Protein AF-A0A2P5MKG3-F1 (afdb_monomer_lite)

pLDDT: mean 83.18, std 14.41, range [36.56, 98.25]

Structure (mmCIF, N/CA/C/O backbone):
data_AF-A0A2P5MKG3-F1
#
_entry.id   AF-A0A2P5MKG3-F1
#
loop_
_atom_site.group_PDB
_atom_site.id
_atom_site.type_symbol
_atom_site.label_atom_id
_atom_site.label_alt_id
_atom_site.label_comp_id
_atom_site.label_asym_id
_atom_site.label_entity_id
_atom_site.label_seq_id
_atom_site.pdbx_PDB_ins_code
_atom_site.Cartn_x
_atom_site.Cartn_y
_atom_site.Cartn_z
_atom_site.occupancy
_atom_site.B_iso_or_equiv
_atom_site.auth_seq_id
_atom_site.auth_comp_id
_atom_site.auth_asym_id
_atom_site.auth_atom_id
_atom_site.pdbx_PDB_model_num
ATOM 1 N N . MET A 1 1 ? 34.432 -15.055 -89.227 1.00 40.81 1 MET A N 1
ATOM 2 C CA . MET A 1 1 ? 34.670 -13.717 -88.649 1.00 40.81 1 MET A CA 1
ATOM 3 C C . MET A 1 1 ? 33.651 -13.537 -87.548 1.00 40.81 1 MET A C 1
ATOM 5 O O . MET A 1 1 ? 32.459 -13.550 -87.817 1.00 40.81 1 MET A O 1
ATOM 9 N N . SER A 1 2 ? 34.138 -13.537 -86.317 1.00 47.50 2 SER A N 1
ATOM 10 C CA . SER A 1 2 ? 33.367 -13.672 -85.085 1.00 47.50 2 SER A CA 1
ATOM 11 C C . SER A 1 2 ? 33.596 -12.412 -84.267 1.00 47.50 2 SER A C 1
ATOM 13 O O . SER A 1 2 ? 34.751 -12.037 -84.150 1.00 47.50 2 SER A O 1
ATOM 15 N N . PHE A 1 3 ? 32.528 -11.779 -83.773 1.00 45.38 3 PHE A N 1
ATOM 16 C CA . PHE A 1 3 ? 32.380 -10.974 -82.542 1.00 45.38 3 PHE A CA 1
ATOM 17 C C . PHE A 1 3 ? 31.081 -10.133 -82.666 1.00 45.38 3 PHE A C 1
ATOM 19 O O . PHE A 1 3 ? 30.687 -9.831 -83.791 1.00 45.38 3 PHE A O 1
ATOM 26 N N . PRO A 1 4 ? 30.426 -9.694 -81.568 1.00 52.84 4 PRO A N 1
ATOM 27 C CA . PRO A 1 4 ? 30.718 -10.001 -80.170 1.00 52.84 4 PRO A CA 1
ATOM 28 C C . PRO A 1 4 ? 29.474 -10.431 -79.365 1.00 52.84 4 PRO A C 1
ATOM 30 O O . PRO A 1 4 ? 28.496 -9.705 -79.211 1.00 52.84 4 PRO A O 1
ATOM 33 N N . VAL A 1 5 ? 29.582 -11.588 -78.714 1.00 50.94 5 VAL A N 1
ATOM 34 C CA . VAL A 1 5 ? 28.678 -12.045 -77.638 1.00 50.94 5 VAL A CA 1
ATOM 35 C C . VAL A 1 5 ? 28.902 -11.239 -76.332 1.00 50.94 5 VAL A C 1
ATOM 37 O O . VAL A 1 5 ? 28.173 -11.393 -75.353 1.00 50.94 5 VAL A O 1
ATOM 40 N N . GLU A 1 6 ? 29.879 -10.324 -76.306 1.00 47.16 6 GLU A N 1
ATOM 41 C CA . GLU A 1 6 ? 30.239 -9.512 -75.133 1.00 47.16 6 GLU A CA 1
ATOM 42 C C . GLU A 1 6 ? 29.253 -8.373 -74.827 1.00 47.16 6 GLU A C 1
ATOM 44 O O . GLU A 1 6 ? 29.033 -8.057 -73.656 1.00 47.16 6 GLU A O 1
ATOM 49 N N . ALA A 1 7 ? 28.578 -7.807 -75.835 1.00 46.00 7 ALA A N 1
ATOM 50 C CA . ALA A 1 7 ? 27.679 -6.666 -75.632 1.00 46.00 7 ALA A CA 1
ATOM 51 C C . ALA A 1 7 ? 26.412 -7.026 -74.825 1.00 46.00 7 ALA A C 1
ATOM 53 O O . ALA A 1 7 ? 25.946 -6.233 -74.006 1.00 46.00 7 ALA A O 1
ATOM 54 N N . LEU A 1 8 ? 25.886 -8.251 -74.976 1.00 43.72 8 LEU A N 1
ATOM 55 C CA . LEU A 1 8 ? 24.729 -8.719 -74.199 1.00 43.72 8 LEU A CA 1
ATOM 56 C C . LEU A 1 8 ? 25.083 -9.127 -72.756 1.00 43.72 8 LEU A C 1
ATOM 58 O O . LEU A 1 8 ? 24.217 -9.067 -71.879 1.00 43.72 8 LEU A O 1
ATOM 62 N N . ARG A 1 9 ? 26.337 -9.521 -72.481 1.00 45.88 9 ARG A N 1
ATOM 63 C CA . ARG A 1 9 ? 26.783 -9.892 -71.123 1.00 45.88 9 ARG A CA 1
ATOM 64 C C . ARG A 1 9 ? 26.925 -8.668 -70.213 1.00 45.88 9 ARG A C 1
ATOM 66 O O . ARG A 1 9 ? 26.516 -8.730 -69.056 1.00 45.88 9 ARG A O 1
ATOM 73 N N . LEU A 1 10 ? 27.398 -7.539 -70.747 1.00 45.16 10 LEU A N 1
ATOM 74 C CA . LEU A 1 10 ? 27.542 -6.276 -70.007 1.00 45.16 10 LEU A CA 1
ATOM 75 C C . LEU A 1 10 ? 26.196 -5.646 -69.600 1.00 45.16 10 LEU A C 1
ATOM 77 O O . LEU A 1 10 ? 26.086 -5.086 -68.509 1.00 45.16 10 LEU A O 1
ATOM 81 N N . ALA A 1 11 ? 25.151 -5.774 -70.425 1.00 43.75 11 ALA A N 1
ATOM 82 C CA . ALA A 1 11 ? 23.822 -5.235 -70.114 1.00 43.75 11 ALA A CA 1
ATOM 83 C C . ALA A 1 11 ? 23.121 -5.993 -68.968 1.00 43.75 11 ALA A C 1
ATOM 85 O O . ALA A 1 11 ? 22.533 -5.371 -68.081 1.00 43.75 11 ALA A O 1
ATOM 86 N N . ARG A 1 12 ? 23.245 -7.329 -68.930 1.00 47.53 12 ARG A N 1
ATOM 87 C CA . ARG A 1 12 ? 22.685 -8.160 -67.847 1.00 47.53 12 ARG A CA 1
ATOM 88 C C . ARG A 1 12 ? 23.439 -7.992 -66.523 1.00 47.53 12 ARG A C 1
ATOM 90 O O . ARG A 1 12 ? 22.815 -8.026 -65.466 1.00 47.53 12 ARG A O 1
ATOM 97 N N . PHE A 1 13 ? 24.750 -7.737 -66.571 1.00 48.75 13 PHE A N 1
ATOM 98 C CA . PHE A 1 13 ? 25.557 -7.483 -65.370 1.00 48.75 13 PHE A CA 1
ATOM 99 C C . PHE A 1 13 ? 25.206 -6.139 -64.704 1.00 48.75 13 PHE A C 1
ATOM 101 O O . PHE A 1 13 ? 25.121 -6.064 -63.481 1.00 48.75 13 PHE A O 1
ATOM 108 N N . ARG A 1 14 ? 24.909 -5.093 -65.496 1.00 52.38 14 ARG A N 1
ATOM 109 C CA . ARG A 1 14 ? 24.454 -3.784 -64.978 1.00 52.38 14 ARG A CA 1
ATOM 110 C C . ARG A 1 14 ? 23.064 -3.853 -64.335 1.00 52.38 14 ARG A C 1
ATOM 112 O O . ARG A 1 14 ? 22.848 -3.208 -63.315 1.00 52.38 14 ARG A O 1
ATOM 119 N N . GLN A 1 15 ? 22.146 -4.656 -64.879 1.00 54.59 15 GLN A N 1
ATOM 120 C CA . GLN A 1 15 ? 20.813 -4.854 -64.287 1.00 54.59 15 GLN A CA 1
ATOM 121 C C . GLN A 1 15 ? 20.861 -5.659 -62.978 1.00 54.59 15 GLN A C 1
ATOM 123 O O . GLN A 1 15 ? 20.164 -5.309 -62.029 1.00 54.59 15 GLN A O 1
ATOM 128 N N . ALA A 1 16 ? 21.722 -6.679 -62.889 1.00 55.94 16 ALA A N 1
ATOM 129 C CA . ALA A 1 16 ? 21.920 -7.438 -61.653 1.00 55.94 16 ALA A CA 1
ATOM 130 C C . ALA A 1 16 ? 22.549 -6.584 -60.533 1.00 55.94 16 ALA A C 1
ATOM 132 O O . ALA A 1 16 ? 22.124 -6.677 -59.383 1.00 55.94 16 ALA A O 1
ATOM 133 N N . PHE A 1 17 ? 23.499 -5.699 -60.865 1.00 57.06 17 PHE A N 1
ATOM 134 C CA . PHE A 1 17 ? 24.101 -4.773 -59.894 1.00 57.06 17 PHE A CA 1
ATOM 135 C C . PHE A 1 17 ? 23.119 -3.695 -59.412 1.00 57.06 17 PHE A C 1
ATOM 137 O O . PHE A 1 17 ? 23.125 -3.342 -58.235 1.00 57.06 17 PHE A O 1
ATOM 144 N N . ALA A 1 18 ? 22.239 -3.207 -60.293 1.00 58.69 18 ALA A N 1
ATOM 145 C CA . ALA A 1 18 ? 21.195 -2.252 -59.924 1.00 58.69 18 ALA A CA 1
ATOM 146 C C . ALA A 1 18 ? 20.141 -2.873 -58.987 1.00 58.69 18 ALA A C 1
ATOM 148 O O . ALA A 1 18 ? 19.740 -2.232 -58.019 1.00 58.69 18 ALA A O 1
ATOM 149 N N . LEU A 1 19 ? 19.741 -4.134 -59.214 1.00 55.34 19 LEU A N 1
ATOM 150 C CA . LEU A 1 19 ? 18.834 -4.853 -58.307 1.00 55.34 19 LEU A CA 1
ATOM 151 C C . LEU A 1 19 ? 19.490 -5.212 -56.962 1.00 55.34 19 LEU A C 1
ATOM 153 O O . LEU A 1 19 ? 18.840 -5.093 -55.925 1.00 55.34 19 LEU A O 1
ATOM 157 N N . ALA A 1 20 ? 20.769 -5.602 -56.955 1.00 59.16 20 ALA A N 1
ATOM 158 C CA . ALA A 1 20 ? 21.509 -5.880 -55.721 1.00 59.16 20 ALA A CA 1
ATOM 159 C C . ALA A 1 20 ? 21.725 -4.609 -54.874 1.00 59.16 20 ALA A C 1
ATOM 161 O O . ALA A 1 20 ? 21.574 -4.649 -53.654 1.00 59.16 20 ALA A O 1
ATOM 162 N N . GLY A 1 21 ? 21.995 -3.466 -55.518 1.00 61.25 21 GLY A N 1
ATOM 163 C CA . GLY A 1 21 ? 22.065 -2.162 -54.851 1.00 61.25 21 GLY A CA 1
ATOM 164 C C . GLY A 1 21 ? 20.727 -1.725 -54.248 1.00 61.25 21 GLY A C 1
ATOM 165 O O . GLY A 1 21 ? 20.703 -1.190 -53.143 1.00 61.25 21 GLY A O 1
ATOM 166 N N . LEU A 1 22 ? 19.605 -2.014 -54.919 1.00 55.75 22 LEU A N 1
ATOM 167 C CA . LEU A 1 22 ? 18.269 -1.664 -54.427 1.00 55.75 22 LEU A CA 1
ATOM 168 C C . LEU A 1 22 ? 17.823 -2.534 -53.236 1.00 55.75 22 LEU A C 1
ATOM 170 O O . LEU A 1 22 ? 17.131 -2.035 -52.354 1.00 55.75 22 LEU A O 1
ATOM 174 N N . MET A 1 23 ? 18.264 -3.797 -53.151 1.00 55.66 23 MET A N 1
ATOM 175 C CA . MET A 1 23 ? 18.020 -4.641 -51.969 1.00 55.66 23 MET A CA 1
ATOM 176 C C . MET A 1 23 ? 18.845 -4.213 -50.743 1.00 55.66 23 MET A C 1
ATOM 178 O O . MET A 1 23 ? 18.344 -4.311 -49.623 1.00 55.66 23 MET A O 1
ATOM 182 N N . LEU A 1 24 ? 20.055 -3.672 -50.934 1.00 56.19 24 LEU A N 1
ATOM 183 C CA . LEU A 1 24 ? 20.881 -3.089 -49.860 1.00 56.19 24 LEU A CA 1
ATOM 184 C C . LEU A 1 24 ? 20.331 -1.755 -49.318 1.00 56.19 24 LEU A C 1
ATOM 186 O O . LEU A 1 24 ? 20.708 -1.336 -48.229 1.00 56.19 24 LEU A O 1
ATOM 190 N N . LEU A 1 25 ? 19.422 -1.109 -50.054 1.00 55.84 25 LEU A N 1
ATOM 191 C CA . LEU A 1 25 ? 18.720 0.113 -49.645 1.00 55.84 25 LEU A CA 1
ATOM 192 C C . LEU A 1 25 ? 17.419 -0.166 -48.876 1.00 55.84 25 LEU A C 1
ATOM 194 O O . LEU A 1 25 ? 16.709 0.775 -48.528 1.00 55.84 25 LEU A O 1
ATOM 198 N N . SER A 1 26 ? 17.092 -1.431 -48.593 1.00 55.44 26 SER A N 1
ATOM 199 C CA . SER A 1 26 ? 15.927 -1.780 -47.775 1.00 55.44 26 SER A CA 1
ATOM 200 C C . SER A 1 26 ? 16.222 -1.448 -46.306 1.00 55.44 26 SER A C 1
ATOM 202 O O . SER A 1 26 ? 17.077 -2.111 -45.712 1.00 55.44 26 SER A O 1
ATOM 204 N N . PRO A 1 27 ? 15.524 -0.496 -45.658 1.00 57.31 27 PRO A N 1
ATOM 205 C CA . PRO A 1 27 ? 15.628 -0.331 -44.218 1.00 57.31 27 PRO A CA 1
ATOM 206 C C . PRO A 1 27 ? 14.930 -1.522 -43.549 1.00 57.31 27 PRO A C 1
ATOM 208 O O . PRO A 1 27 ? 13.755 -1.466 -43.192 1.00 57.31 27 PRO A O 1
ATOM 211 N N . ALA A 1 28 ? 15.653 -2.622 -43.347 1.00 56.12 28 ALA A N 1
ATOM 212 C CA . ALA A 1 28 ? 15.235 -3.716 -42.472 1.00 56.12 28 ALA A CA 1
ATOM 213 C C . ALA A 1 28 ? 15.432 -3.325 -40.993 1.00 56.12 28 ALA A C 1
ATOM 215 O O . ALA A 1 28 ? 15.938 -4.093 -40.186 1.00 56.12 28 ALA A O 1
ATOM 216 N N . GLY A 1 29 ? 15.049 -2.101 -40.635 1.00 55.38 29 GLY A N 1
ATOM 217 C CA . GLY A 1 29 ? 14.970 -1.619 -39.265 1.00 55.38 29 GLY A CA 1
ATOM 218 C C . GLY A 1 29 ? 13.518 -1.653 -38.824 1.00 55.38 29 GLY A C 1
ATOM 219 O O . GLY A 1 29 ? 12.907 -0.607 -38.633 1.00 55.38 29 GLY A O 1
ATOM 220 N N . ARG A 1 30 ? 12.923 -2.845 -38.712 1.00 49.50 30 ARG A N 1
ATOM 221 C CA . ARG A 1 30 ? 11.664 -2.989 -37.970 1.00 49.50 30 ARG A CA 1
ATOM 222 C C . ARG A 1 30 ? 12.019 -2.766 -36.504 1.00 49.50 30 ARG A C 1
ATOM 224 O O . ARG A 1 30 ? 12.382 -3.711 -35.812 1.00 49.50 30 ARG A O 1
ATOM 231 N N . ALA A 1 31 ? 12.020 -1.504 -36.080 1.00 65.12 31 ALA A N 1
ATOM 232 C CA . ALA A 1 31 ? 12.201 -1.148 -34.685 1.00 65.12 31 ALA A CA 1
ATOM 233 C C . ALA A 1 31 ? 11.147 -1.913 -33.881 1.00 65.12 31 ALA A C 1
ATOM 235 O O . ALA A 1 31 ? 9.957 -1.885 -34.204 1.00 65.12 31 ALA A O 1
ATOM 236 N N . LEU A 1 32 ? 11.608 -2.682 -32.900 1.00 66.94 32 LEU A N 1
ATOM 237 C CA . LEU A 1 32 ? 10.741 -3.389 -31.977 1.00 66.94 32 LEU A CA 1
ATOM 238 C C . LEU A 1 32 ? 10.013 -2.319 -31.161 1.00 66.94 32 LEU A C 1
ATOM 240 O O . LEU A 1 32 ? 10.609 -1.713 -30.280 1.00 66.94 32 LEU A O 1
ATOM 244 N N . ASP A 1 33 ? 8.772 -2.023 -31.529 1.00 78.12 33 ASP A N 1
ATOM 245 C CA . ASP A 1 33 ? 8.028 -0.902 -30.943 1.00 78.12 33 ASP A CA 1
ATOM 246 C C . ASP A 1 33 ? 7.130 -1.346 -29.780 1.00 78.12 33 ASP A C 1
ATOM 248 O O . ASP A 1 33 ? 6.897 -0.603 -28.829 1.00 78.12 33 ASP A O 1
ATOM 252 N N . HIS A 1 34 ? 6.694 -2.609 -29.798 1.00 83.12 34 HIS A N 1
ATOM 253 C CA . HIS A 1 34 ? 5.923 -3.210 -28.717 1.00 83.12 34 HIS A CA 1
ATOM 254 C C . HIS A 1 34 ? 6.518 -4.557 -28.308 1.00 83.12 34 HIS A C 1
ATOM 256 O O . HIS A 1 34 ? 6.898 -5.376 -29.149 1.00 83.12 34 HIS A O 1
ATOM 262 N N . VAL A 1 35 ? 6.557 -4.799 -27.002 1.00 87.69 35 VAL A N 1
ATOM 263 C CA . VAL A 1 35 ? 6.907 -6.090 -26.412 1.00 87.69 35 VAL A CA 1
ATOM 264 C C . VAL A 1 35 ? 5.819 -6.443 -25.415 1.00 87.69 35 VAL A C 1
ATOM 266 O O . VAL A 1 35 ? 5.558 -5.681 -24.488 1.00 87.69 35 VAL A O 1
ATOM 269 N N . SER A 1 36 ? 5.175 -7.596 -25.588 1.00 89.94 36 SER A N 1
ATOM 270 C CA . SER A 1 36 ? 4.206 -8.106 -24.618 1.00 89.94 36 SER A CA 1
ATOM 271 C C . SER A 1 36 ? 4.656 -9.457 -24.088 1.00 89.94 36 SER A C 1
ATOM 273 O O . SER A 1 36 ? 4.964 -10.372 -24.851 1.00 89.94 36 SER A O 1
ATOM 275 N N . LEU A 1 37 ? 4.685 -9.573 -22.766 1.00 87.81 37 LEU A N 1
ATOM 276 C CA . LEU A 1 37 ? 5.040 -10.776 -22.038 1.00 87.81 37 LEU A CA 1
ATOM 277 C C . LEU A 1 37 ? 3.820 -11.262 -21.254 1.00 87.81 37 LEU A C 1
ATOM 279 O O . LEU A 1 37 ? 3.348 -10.608 -20.319 1.00 87.81 37 LEU A O 1
ATOM 283 N N . ALA A 1 38 ? 3.317 -12.436 -21.627 1.00 89.44 38 ALA A N 1
ATOM 284 C CA . ALA A 1 38 ? 2.344 -13.165 -20.827 1.00 89.44 38 ALA A CA 1
ATOM 285 C C . ALA A 1 38 ? 3.091 -13.936 -19.733 1.00 89.44 38 ALA A C 1
ATOM 287 O O . ALA A 1 38 ? 3.815 -14.883 -20.021 1.00 89.44 38 ALA A O 1
ATOM 288 N N . ILE A 1 39 ? 2.920 -13.516 -18.481 1.00 86.06 39 ILE A N 1
ATOM 289 C CA . ILE A 1 39 ? 3.589 -14.128 -17.326 1.00 86.06 39 ILE A CA 1
ATOM 290 C C . ILE A 1 39 ? 2.734 -15.277 -16.766 1.00 86.06 39 ILE A C 1
ATOM 292 O O . ILE A 1 39 ? 3.246 -16.210 -16.155 1.00 86.06 39 ILE A O 1
ATOM 296 N N . GLY A 1 40 ? 1.417 -15.246 -16.997 1.00 85.19 40 GLY A N 1
ATOM 297 C CA . GLY A 1 40 ? 0.502 -16.244 -16.453 1.00 85.19 40 GLY A CA 1
ATOM 298 C C . GLY A 1 40 ? 0.308 -16.005 -14.960 1.00 85.19 40 GLY A C 1
ATOM 299 O O . GLY A 1 40 ? -0.396 -15.069 -14.591 1.00 85.19 40 GLY A O 1
ATOM 300 N N . GLY A 1 41 ? 0.920 -16.823 -14.103 1.00 85.62 41 GLY A N 1
ATOM 301 C CA . GLY A 1 41 ? 0.806 -16.702 -12.649 1.00 85.62 41 GLY A CA 1
ATOM 302 C C . GLY A 1 41 ? 2.149 -16.496 -11.957 1.00 85.62 41 GLY A C 1
ATOM 303 O O . GLY A 1 41 ? 3.143 -17.104 -12.340 1.00 85.62 41 GLY A O 1
ATOM 304 N N . ILE A 1 42 ? 2.167 -15.669 -10.912 1.00 83.88 42 ILE A N 1
ATOM 305 C CA . ILE A 1 42 ? 3.329 -15.510 -10.025 1.00 83.88 42 ILE A CA 1
ATOM 306 C C . ILE A 1 42 ? 2.911 -15.938 -8.621 1.00 83.88 42 ILE A C 1
ATOM 308 O O . ILE A 1 42 ? 1.885 -15.479 -8.119 1.00 83.88 42 ILE A O 1
ATOM 312 N N . LEU A 1 43 ? 3.700 -16.813 -7.999 1.00 86.19 43 LEU A N 1
ATOM 313 C CA . LEU A 1 43 ? 3.494 -17.300 -6.637 1.00 86.19 43 LEU A CA 1
ATOM 314 C C . LEU A 1 43 ? 4.565 -16.704 -5.720 1.00 86.19 43 LEU A C 1
ATOM 316 O O . LEU A 1 43 ? 5.756 -16.880 -5.962 1.00 86.19 43 LEU A O 1
ATOM 320 N N . GLY A 1 44 ? 4.132 -16.012 -4.672 1.00 81.94 44 GLY A N 1
ATOM 321 C CA . GLY A 1 44 ? 4.953 -15.626 -3.528 1.00 81.94 44 GLY A CA 1
ATOM 322 C C . GLY A 1 44 ? 4.483 -16.338 -2.258 1.00 81.94 44 GLY A C 1
ATOM 323 O O . GLY A 1 44 ? 3.447 -16.999 -2.257 1.00 81.94 44 GLY A O 1
ATOM 324 N N . GLU A 1 45 ? 5.216 -16.180 -1.152 1.00 80.69 45 GLU A N 1
ATOM 325 C CA . GLU A 1 45 ? 4.921 -16.898 0.104 1.00 80.69 45 GLU A CA 1
ATOM 326 C C . GLU A 1 45 ? 3.499 -16.663 0.637 1.00 80.69 45 GLU A C 1
ATOM 328 O O . GLU A 1 45 ? 2.878 -17.578 1.171 1.00 80.69 45 GLU A O 1
ATOM 333 N N . GLN A 1 46 ? 2.967 -15.444 0.496 1.00 80.69 46 GLN A N 1
ATOM 334 C CA . GLN A 1 46 ? 1.618 -15.095 0.967 1.00 80.69 46 GLN A CA 1
ATOM 335 C C . GLN A 1 46 ? 0.783 -14.323 -0.059 1.00 80.69 46 GLN A C 1
ATOM 337 O O . GLN A 1 46 ? -0.242 -13.729 0.284 1.00 80.69 46 GLN A O 1
ATOM 342 N N . TRP A 1 47 ? 1.222 -14.298 -1.314 1.00 82.75 47 TRP A N 1
ATOM 343 C CA . TRP A 1 47 ? 0.510 -13.611 -2.382 1.00 82.75 47 TRP A CA 1
ATOM 344 C C . TRP A 1 47 ? 0.599 -14.387 -3.689 1.00 82.75 47 TRP A C 1
ATOM 346 O O . TRP A 1 47 ? 1.549 -15.124 -3.934 1.00 82.75 47 TRP A O 1
ATOM 356 N N . GLN A 1 48 ? -0.406 -14.211 -4.537 1.00 88.19 48 GLN A N 1
ATOM 357 C CA . GLN A 1 48 ? -0.460 -14.828 -5.856 1.00 88.19 48 GLN A CA 1
ATOM 358 C C . GLN A 1 48 ? -1.014 -13.830 -6.867 1.00 88.19 48 GLN A C 1
ATOM 360 O O . GLN A 1 48 ? -2.011 -13.163 -6.593 1.00 88.19 48 GLN A O 1
ATOM 365 N N . LEU A 1 49 ? -0.397 -13.771 -8.045 1.00 88.25 49 LEU A N 1
ATOM 366 C CA . LEU A 1 49 ? -0.931 -13.092 -9.224 1.00 88.25 49 LEU A CA 1
ATOM 367 C C . LEU A 1 49 ? -1.465 -14.137 -10.192 1.00 88.25 49 LEU A C 1
ATOM 369 O O . LEU A 1 49 ? -0.823 -15.162 -10.417 1.00 88.25 49 LEU A O 1
ATOM 373 N N . GLU A 1 50 ? -2.619 -13.861 -10.782 1.00 90.50 50 GLU A N 1
ATOM 374 C CA . GLU A 1 50 ? -3.230 -14.691 -11.813 1.00 90.50 50 GLU A CA 1
ATOM 375 C C . GLU A 1 50 ? -3.458 -13.859 -13.078 1.00 90.50 50 GLU A C 1
ATOM 377 O O . GLU A 1 50 ? -3.974 -12.737 -13.026 1.00 90.50 50 GLU A O 1
ATOM 382 N N . ASN A 1 51 ? -3.095 -14.441 -14.220 1.00 88.69 51 ASN A N 1
ATOM 383 C CA . ASN A 1 51 ? -3.179 -13.848 -15.554 1.00 88.69 51 ASN A CA 1
ATOM 384 C C . ASN A 1 51 ? -2.512 -12.467 -15.639 1.00 88.69 51 ASN A C 1
ATOM 386 O O . ASN A 1 51 ? -3.125 -11.488 -16.065 1.00 88.69 51 ASN A O 1
ATOM 390 N N . ALA A 1 52 ? -1.250 -12.397 -15.216 1.00 88.25 52 ALA A N 1
ATOM 391 C CA . ALA A 1 52 ? -0.423 -11.210 -15.364 1.00 88.25 52 ALA A CA 1
ATOM 392 C C . ALA A 1 52 ? 0.093 -11.080 -16.807 1.00 88.25 52 ALA A C 1
ATOM 394 O O . ALA A 1 52 ? 0.648 -12.025 -17.382 1.00 88.25 52 ALA A O 1
ATOM 395 N N . ARG A 1 53 ? -0.068 -9.887 -17.381 1.00 90.75 53 ARG A N 1
ATOM 396 C CA . ARG A 1 53 ? 0.493 -9.488 -18.673 1.00 90.75 53 ARG A CA 1
ATOM 397 C C . ARG A 1 53 ? 1.232 -8.169 -18.511 1.00 90.75 53 ARG A C 1
ATOM 399 O O . ARG A 1 53 ? 0.661 -7.203 -18.008 1.00 90.75 53 ARG A O 1
ATOM 406 N N . LEU A 1 54 ? 2.479 -8.147 -18.963 1.00 89.94 54 LEU A N 1
ATOM 407 C CA . LEU A 1 54 ? 3.309 -6.954 -19.023 1.00 89.94 54 LEU A CA 1
ATOM 408 C C . LEU A 1 54 ?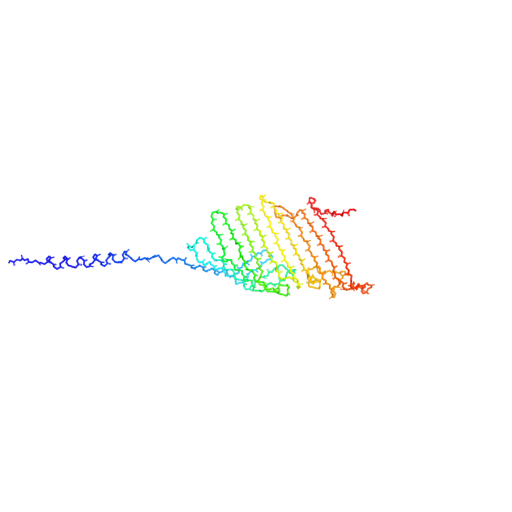 3.452 -6.529 -20.480 1.00 89.94 54 LEU A C 1
ATOM 410 O O . LEU A 1 54 ? 3.843 -7.339 -21.316 1.00 89.94 54 LEU A O 1
ATOM 414 N N . THR A 1 55 ? 3.161 -5.274 -20.778 1.00 90.75 55 THR A N 1
ATOM 415 C CA . THR A 1 55 ? 3.376 -4.681 -22.094 1.00 90.75 55 THR A CA 1
ATOM 416 C C . THR A 1 55 ? 4.297 -3.482 -21.942 1.00 90.75 55 THR A C 1
ATOM 418 O O . THR A 1 55 ? 4.068 -2.625 -21.089 1.00 90.75 55 THR A O 1
ATOM 421 N N . VAL A 1 56 ? 5.340 -3.445 -22.765 1.00 89.62 56 VAL A N 1
ATOM 422 C CA . VAL A 1 56 ? 6.214 -2.290 -22.944 1.00 89.62 56 VAL A CA 1
ATOM 423 C C . VAL A 1 56 ? 5.958 -1.738 -24.337 1.00 89.62 56 VAL A C 1
ATOM 425 O O . VAL A 1 56 ? 6.102 -2.459 -25.326 1.00 89.62 56 VAL A O 1
ATOM 428 N N . GLU A 1 57 ? 5.568 -0.474 -24.409 1.00 88.81 57 GLU A N 1
ATOM 429 C CA . GLU A 1 57 ? 5.389 0.255 -25.664 1.00 88.81 57 GLU A CA 1
ATOM 430 C C . GLU A 1 57 ? 6.514 1.270 -25.842 1.00 88.81 57 GLU A C 1
ATOM 432 O O . GLU A 1 57 ? 7.095 1.747 -24.858 1.00 88.81 57 GLU A O 1
ATOM 437 N N . ARG A 1 58 ? 6.791 1.625 -27.101 1.00 85.44 58 ARG A N 1
ATOM 438 C CA . ARG A 1 58 ? 7.879 2.527 -27.490 1.00 85.44 58 ARG A CA 1
ATOM 439 C C . ARG A 1 58 ? 9.223 2.025 -26.974 1.00 85.44 58 ARG A C 1
ATOM 441 O O . ARG A 1 58 ? 10.019 2.781 -26.426 1.00 85.44 58 ARG A O 1
ATOM 448 N N . PHE A 1 59 ? 9.463 0.719 -27.105 1.00 81.69 59 PHE A N 1
ATOM 449 C CA . PHE A 1 59 ? 10.636 0.055 -26.523 1.00 81.69 59 PHE A CA 1
ATOM 450 C C . PHE A 1 59 ? 11.964 0.672 -26.999 1.00 81.69 59 PHE A C 1
ATOM 452 O O . PHE A 1 59 ? 12.921 0.735 -26.229 1.00 81.69 59 PHE A O 1
ATOM 459 N N . ALA A 1 60 ? 12.005 1.169 -28.240 1.00 79.9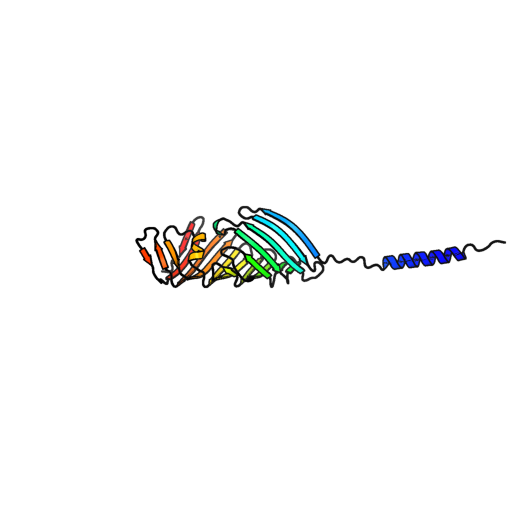4 60 ALA A N 1
ATOM 460 C CA . ALA A 1 60 ? 13.169 1.833 -28.826 1.00 79.94 60 ALA A CA 1
ATOM 461 C C . ALA A 1 60 ? 13.332 3.319 -28.428 1.00 79.94 60 ALA A C 1
ATOM 463 O O . ALA A 1 60 ? 14.336 3.931 -28.792 1.00 79.94 60 ALA A O 1
ATOM 464 N N . GLU A 1 61 ? 12.374 3.913 -27.709 1.00 82.00 61 GLU A N 1
ATOM 465 C CA . GLU A 1 61 ? 12.442 5.305 -27.255 1.00 82.00 61 GLU A CA 1
ATOM 466 C C . GLU A 1 61 ? 13.034 5.424 -25.837 1.00 82.00 61 GLU A C 1
ATOM 468 O O . GLU A 1 61 ? 12.871 4.519 -25.017 1.00 82.00 61 GLU A O 1
ATOM 473 N N . PRO A 1 62 ? 13.654 6.569 -25.481 1.00 77.31 62 PRO A N 1
ATOM 474 C CA . PRO A 1 62 ? 14.144 6.818 -24.119 1.00 77.31 62 PRO A CA 1
ATOM 475 C C . PRO A 1 62 ? 13.049 6.841 -23.040 1.00 77.31 62 PRO A C 1
ATOM 477 O O . PRO A 1 62 ? 13.345 6.681 -21.859 1.00 77.31 62 PRO A O 1
ATOM 480 N N . SER A 1 63 ? 11.792 7.093 -23.425 1.00 81.56 63 SER A N 1
ATOM 481 C CA . SER A 1 63 ? 10.640 7.144 -22.519 1.00 81.56 63 SER A CA 1
ATOM 482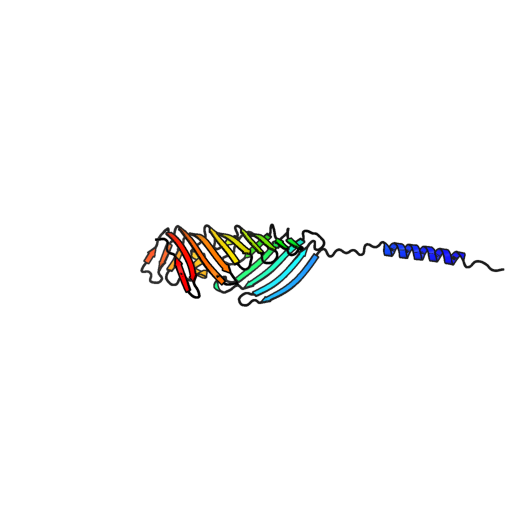 C C . SER A 1 63 ? 9.607 6.095 -22.915 1.00 81.56 63 SER A C 1
ATOM 484 O O . SER A 1 63 ? 8.680 6.342 -23.693 1.00 81.56 63 SER A O 1
ATOM 486 N N . GLN A 1 64 ? 9.747 4.920 -22.326 1.00 87.88 64 GLN A N 1
ATOM 487 C CA . GLN A 1 64 ? 8.878 3.779 -22.575 1.00 87.88 64 GLN A CA 1
ATOM 488 C C . GLN A 1 64 ? 7.533 3.956 -21.860 1.00 87.88 64 GLN A C 1
ATOM 490 O O . GLN A 1 64 ? 7.420 4.695 -20.877 1.00 87.88 64 GLN A O 1
ATOM 495 N N . GLN A 1 65 ? 6.499 3.273 -22.347 1.00 89.75 65 GLN A N 1
ATOM 496 C CA . GLN A 1 65 ? 5.262 3.099 -21.579 1.00 89.75 65 GLN A CA 1
ATOM 497 C C . GLN A 1 65 ? 5.218 1.686 -21.029 1.00 89.75 65 GLN A C 1
ATOM 499 O O . GLN A 1 65 ? 5.472 0.727 -21.756 1.00 89.75 65 GLN A O 1
ATOM 504 N N . LEU A 1 66 ? 4.872 1.562 -19.754 1.00 91.62 66 LEU A N 1
ATOM 505 C CA . LEU A 1 66 ? 4.694 0.276 -19.100 1.00 91.62 66 LEU A CA 1
ATOM 506 C C . LEU A 1 66 ? 3.224 0.078 -18.759 1.00 91.62 66 LEU A C 1
ATOM 508 O O . LEU A 1 66 ? 2.647 0.872 -18.018 1.00 91.62 66 LEU A O 1
ATOM 512 N N . VAL A 1 67 ? 2.636 -1.011 -19.233 1.00 90.69 67 VAL A N 1
ATOM 513 C CA . VAL A 1 67 ? 1.292 -1.429 -18.837 1.00 90.69 67 VAL A CA 1
ATOM 514 C C . VAL A 1 67 ? 1.373 -2.816 -18.225 1.00 90.69 67 VAL A C 1
ATOM 516 O O . VAL A 1 67 ? 1.763 -3.783 -18.874 1.00 90.69 67 VAL A O 1
ATOM 519 N N . LEU A 1 68 ? 0.983 -2.919 -16.961 1.00 87.94 68 LEU A N 1
ATOM 520 C CA . LEU A 1 68 ? 0.842 -4.176 -16.245 1.00 87.94 68 LEU A CA 1
ATOM 521 C C . LEU A 1 68 ? -0.641 -4.406 -15.967 1.00 87.94 68 LEU A C 1
ATOM 523 O O . LEU A 1 68 ? -1.283 -3.660 -15.230 1.00 87.94 68 LEU A O 1
ATOM 527 N N . SER A 1 69 ? -1.182 -5.454 -16.576 1.00 87.06 69 SER A N 1
ATOM 528 C CA . SER A 1 69 ? -2.554 -5.905 -16.353 1.00 87.06 69 SER A CA 1
ATOM 529 C C . SER A 1 69 ? -2.527 -7.210 -15.576 1.00 87.06 69 SER A C 1
ATOM 531 O O . SER A 1 69 ? -1.888 -8.173 -15.999 1.00 87.06 69 SER A O 1
ATOM 533 N N . ILE A 1 70 ? -3.220 -7.251 -14.443 1.00 87.00 70 ILE A N 1
ATOM 534 C CA . ILE A 1 70 ? -3.342 -8.448 -13.613 1.00 87.00 70 ILE A CA 1
ATOM 535 C C . ILE A 1 70 ? -4.825 -8.701 -13.378 1.00 87.00 70 ILE A C 1
ATOM 537 O O . ILE A 1 70 ? -5.534 -7.849 -12.837 1.00 87.00 70 ILE A O 1
ATOM 541 N N . ALA A 1 71 ? -5.308 -9.881 -13.768 1.00 85.00 71 ALA A N 1
ATOM 542 C CA . ALA A 1 71 ? -6.721 -10.203 -13.599 1.00 85.00 71 ALA A CA 1
ATOM 543 C C . ALA A 1 71 ? -7.097 -10.319 -12.119 1.00 85.00 71 ALA A C 1
ATOM 545 O O . ALA A 1 71 ? -8.175 -9.875 -11.716 1.00 85.00 71 ALA A O 1
ATOM 546 N N . LYS A 1 72 ? -6.214 -10.910 -11.309 1.00 84.81 72 LYS A N 1
ATOM 547 C CA . LYS A 1 72 ? -6.489 -11.182 -9.900 1.00 84.81 72 LYS A CA 1
ATOM 548 C C . LYS A 1 72 ? -5.215 -11.247 -9.066 1.00 84.81 72 LYS A C 1
ATOM 550 O O . LYS A 1 72 ? -4.223 -11.849 -9.473 1.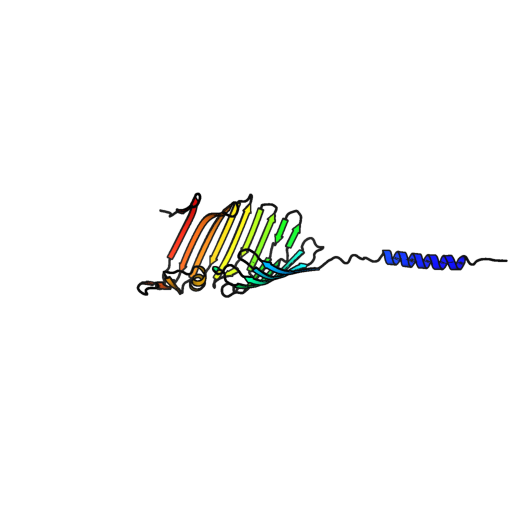00 84.81 72 LYS A O 1
ATOM 555 N N . ILE A 1 73 ? -5.273 -10.628 -7.890 1.00 85.75 73 ILE A N 1
ATOM 556 C CA . ILE A 1 73 ? -4.242 -10.689 -6.855 1.00 85.75 73 ILE A CA 1
ATOM 557 C C . ILE A 1 73 ? -4.873 -11.275 -5.598 1.00 85.75 73 ILE A C 1
ATOM 559 O O . ILE A 1 73 ? -5.769 -10.672 -4.997 1.00 85.75 73 ILE A O 1
ATOM 563 N N . LYS A 1 74 ? -4.384 -12.439 -5.174 1.00 84.31 74 LYS A N 1
ATOM 564 C CA . LYS A 1 74 ? -4.666 -12.955 -3.834 1.00 84.31 74 LYS A CA 1
ATOM 565 C C . LYS A 1 74 ? -3.631 -12.379 -2.886 1.00 84.31 74 LYS A C 1
ATOM 567 O O . LYS A 1 74 ? -2.435 -12.580 -3.079 1.00 84.31 74 LYS A O 1
ATOM 572 N N . LEU A 1 75 ? -4.107 -11.657 -1.884 1.00 80.50 75 LEU A N 1
ATOM 573 C CA . LEU A 1 75 ? -3.300 -11.144 -0.786 1.00 80.50 75 LEU A CA 1
ATOM 574 C C . LEU A 1 75 ? -3.547 -11.993 0.470 1.00 80.50 75 LEU A C 1
ATOM 576 O O . LEU A 1 75 ? -4.498 -12.785 0.494 1.00 80.50 75 LEU A O 1
ATOM 580 N N . PRO A 1 76 ? -2.745 -11.822 1.539 1.00 73.88 76 PRO A N 1
ATOM 581 C CA . PRO A 1 76 ? -3.031 -12.459 2.817 1.00 73.88 76 PRO A CA 1
ATOM 582 C C . PRO A 1 76 ? -4.477 -12.193 3.258 1.00 73.88 76 PRO A C 1
ATOM 584 O O . PRO A 1 76 ? -5.025 -11.118 3.004 1.00 73.88 76 PRO A O 1
ATOM 587 N N . GLN A 1 77 ? -5.089 -13.154 3.958 1.00 72.06 77 GLN A N 1
ATOM 588 C CA . GLN A 1 77 ? -6.532 -13.192 4.253 1.00 72.06 77 GLN A CA 1
ATOM 589 C C . GLN A 1 77 ? -7.112 -11.870 4.797 1.00 72.06 77 GLN A C 1
ATOM 591 O O . GLN A 1 77 ? -8.258 -11.528 4.507 1.00 72.06 77 GLN A O 1
ATOM 596 N N . ALA A 1 78 ? -6.331 -11.114 5.571 1.00 68.38 78 ALA A N 1
ATOM 597 C CA . ALA A 1 78 ? -6.730 -9.820 6.121 1.00 68.38 78 ALA A CA 1
ATOM 598 C C . ALA A 1 78 ? -7.079 -8.787 5.025 1.00 68.38 78 ALA A C 1
ATOM 600 O O . ALA A 1 78 ? -8.047 -8.032 5.147 1.00 68.38 78 ALA A O 1
ATOM 601 N N . PHE A 1 79 ? -6.340 -8.797 3.917 1.00 68.38 79 PHE A N 1
ATOM 602 C CA . PHE A 1 79 ? -6.509 -7.878 2.792 1.00 68.38 79 PHE A CA 1
ATOM 603 C C . PHE A 1 79 ? -7.569 -8.360 1.798 1.00 68.38 79 PHE A C 1
ATOM 605 O O . PHE A 1 79 ? -8.203 -7.535 1.139 1.00 68.38 79 PHE A O 1
ATOM 612 N N . GLY A 1 80 ? -7.866 -9.659 1.786 1.00 71.50 80 GLY A N 1
ATOM 613 C CA . GLY A 1 80 ? -8.841 -10.264 0.884 1.00 71.50 80 GLY A CA 1
ATOM 614 C C . GLY A 1 80 ? -8.313 -10.379 -0.544 1.00 71.50 80 GLY A C 1
ATOM 615 O O . GLY A 1 80 ? -7.108 -10.405 -0.783 1.00 71.50 80 GLY A O 1
ATOM 616 N N . GLU A 1 81 ? -9.231 -10.466 -1.497 1.00 76.38 81 GLU A N 1
ATOM 617 C CA . GLU A 1 81 ? -8.905 -10.593 -2.914 1.00 76.38 81 GLU A CA 1
ATOM 618 C C . GLU A 1 81 ? -9.051 -9.246 -3.627 1.00 76.38 81 GLU A C 1
ATOM 620 O O . GLU A 1 81 ? -10.038 -8.531 -3.427 1.00 76.38 81 GLU A O 1
ATOM 625 N N . LEU A 1 82 ? -8.074 -8.907 -4.471 1.00 78.62 82 LEU A N 1
ATOM 626 C CA . LEU A 1 82 ? -8.170 -7.786 -5.399 1.00 78.62 82 LEU A CA 1
ATOM 627 C C . LEU A 1 82 ? -8.426 -8.338 -6.800 1.00 78.62 82 LEU A C 1
ATOM 629 O O . LEU A 1 82 ? -7.619 -9.088 -7.349 1.00 78.62 82 LEU A O 1
ATOM 633 N N . SER A 1 83 ? -9.556 -7.951 -7.377 1.00 74.31 83 SER A N 1
ATOM 634 C CA . SER A 1 83 ? -9.872 -8.197 -8.782 1.00 74.31 83 SER A CA 1
ATOM 635 C C . SER A 1 83 ? -9.396 -7.014 -9.620 1.00 74.31 83 SER A C 1
ATOM 637 O O . SER A 1 83 ? -9.531 -5.874 -9.186 1.00 74.31 83 SER A O 1
ATOM 639 N N . LEU A 1 84 ? -8.881 -7.276 -10.819 1.00 69.31 84 LEU A N 1
ATOM 640 C CA . LEU A 1 84 ? -8.543 -6.271 -11.830 1.00 69.31 84 LEU A CA 1
ATOM 641 C C . LEU A 1 84 ? -7.607 -5.175 -11.308 1.00 69.31 84 LEU A C 1
ATOM 643 O O . LEU A 1 84 ? -8.041 -4.118 -10.845 1.00 69.31 84 LEU A O 1
ATOM 647 N N . VAL A 1 85 ? -6.309 -5.436 -11.430 1.00 75.44 85 VAL A N 1
ATOM 648 C CA . VAL A 1 85 ? -5.272 -4.437 -11.200 1.00 75.44 85 VAL A CA 1
ATOM 649 C C . VAL A 1 85 ? -4.725 -3.999 -12.548 1.00 75.44 85 VAL A C 1
ATOM 651 O O . VAL A 1 85 ? -3.995 -4.742 -13.204 1.00 75.44 85 VAL A O 1
ATOM 654 N N . ASN A 1 86 ? -5.108 -2.791 -12.952 1.00 85.88 86 ASN A N 1
ATOM 655 C CA . ASN A 1 86 ? -4.550 -2.132 -14.125 1.00 85.88 86 ASN A CA 1
ATOM 656 C C . ASN A 1 86 ? -3.559 -1.087 -13.642 1.00 85.88 86 ASN A C 1
ATOM 658 O O . ASN A 1 86 ? -3.945 -0.134 -12.965 1.00 85.88 86 ASN A O 1
ATOM 662 N N . ILE A 1 87 ? -2.293 -1.292 -13.973 1.00 89.06 87 ILE A N 1
ATOM 663 C CA . ILE A 1 87 ? -1.202 -0.376 -13.679 1.00 89.06 87 ILE A CA 1
ATOM 664 C C . ILE A 1 87 ? -0.690 0.139 -15.017 1.00 89.06 87 ILE A C 1
ATOM 666 O O . ILE A 1 87 ? -0.249 -0.645 -15.853 1.00 89.06 87 ILE A O 1
ATOM 670 N N . ALA A 1 88 ? -0.737 1.449 -15.215 1.00 93.06 88 ALA A N 1
ATOM 671 C CA . ALA A 1 88 ? -0.170 2.096 -16.387 1.00 93.06 88 ALA A CA 1
ATOM 672 C C . ALA A 1 88 ? 0.850 3.141 -15.946 1.00 93.06 88 ALA A C 1
ATOM 674 O O . ALA A 1 88 ? 0.571 3.950 -15.066 1.00 93.06 88 ALA A O 1
ATOM 675 N N . CYS A 1 89 ? 2.019 3.137 -16.571 1.00 92.94 89 CYS A N 1
ATOM 676 C CA . CYS A 1 89 ? 3.050 4.142 -16.396 1.00 92.94 89 CYS A CA 1
ATOM 677 C C . CYS A 1 89 ? 3.460 4.701 -17.767 1.00 92.94 89 CYS A C 1
ATOM 679 O O . CYS A 1 89 ? 4.302 4.103 -18.438 1.00 92.94 89 CYS A O 1
ATOM 681 N N . PRO A 1 90 ? 2.875 5.833 -18.194 1.00 91.25 90 PRO A N 1
ATOM 682 C CA . PRO A 1 90 ? 3.192 6.466 -19.479 1.00 91.25 90 PRO A CA 1
ATOM 683 C C . PRO A 1 90 ? 4.605 7.066 -19.540 1.00 91.25 90 PRO A C 1
ATOM 685 O O . PRO A 1 90 ? 5.171 7.228 -20.619 1.00 91.25 90 PRO A O 1
ATOM 688 N N . GLU A 1 91 ? 5.161 7.411 -18.376 1.00 91.62 91 GLU A N 1
ATOM 689 C CA . GLU A 1 91 ? 6.525 7.918 -18.202 1.00 91.62 91 GLU A CA 1
ATOM 690 C C . GLU A 1 91 ? 7.358 6.909 -17.410 1.00 91.62 91 GLU A C 1
ATOM 692 O O . GLU A 1 91 ? 7.737 7.151 -16.256 1.00 91.62 91 GLU A O 1
ATOM 697 N N . PHE A 1 92 ? 7.581 5.747 -18.020 1.00 92.00 92 PHE A N 1
ATOM 698 C CA . PHE A 1 92 ? 8.444 4.715 -17.474 1.00 92.00 92 PHE A CA 1
ATOM 699 C C . PHE A 1 92 ? 9.854 4.859 -18.044 1.00 92.00 92 PHE A C 1
ATOM 701 O O . PHE A 1 92 ? 10.047 5.066 -19.242 1.00 92.00 92 PHE A O 1
ATOM 708 N N . ASN A 1 93 ? 10.850 4.741 -17.173 1.00 89.94 93 ASN A N 1
ATOM 709 C CA . ASN A 1 93 ? 12.246 4.699 -17.577 1.00 89.94 93 ASN A CA 1
ATOM 710 C C . ASN A 1 93 ? 12.955 3.559 -16.849 1.00 89.94 93 ASN A C 1
ATOM 712 O O . ASN A 1 93 ? 12.866 3.442 -15.621 1.00 89.94 93 ASN A O 1
ATOM 716 N N . TRP A 1 94 ? 13.674 2.757 -17.624 1.00 87.12 94 TRP A N 1
ATOM 717 C CA . TRP A 1 94 ? 14.558 1.708 -17.158 1.00 87.12 94 TRP A CA 1
ATOM 718 C C . TRP A 1 94 ? 15.882 1.808 -17.922 1.00 87.12 94 TRP A C 1
ATOM 720 O O . TRP A 1 94 ? 15.946 1.552 -19.120 1.00 87.12 94 TRP A O 1
ATOM 730 N N . GLY A 1 95 ? 16.938 2.202 -17.217 1.00 83.38 95 GLY A N 1
ATOM 731 C CA . GLY A 1 95 ? 18.253 2.479 -17.794 1.00 83.38 95 GLY A CA 1
ATOM 732 C C . GLY A 1 95 ? 19.142 3.188 -16.777 1.00 83.38 95 GLY A C 1
ATOM 733 O O . GLY A 1 95 ? 18.649 3.650 -15.752 1.00 83.38 95 GLY A O 1
ATOM 734 N N . ASP A 1 96 ? 20.454 3.233 -17.008 1.00 83.25 96 ASP A N 1
ATOM 735 C CA . ASP A 1 96 ? 21.414 3.934 -16.134 1.00 83.25 96 ASP A CA 1
ATOM 736 C C . ASP A 1 96 ? 21.337 3.532 -14.647 1.00 83.25 96 ASP A C 1
ATOM 738 O O . ASP A 1 96 ? 21.483 4.357 -13.748 1.00 83.25 96 ASP A O 1
ATOM 742 N N . ALA A 1 97 ? 21.064 2.247 -14.381 1.00 87.12 97 ALA A N 1
ATOM 743 C CA . ALA A 1 97 ? 20.822 1.702 -13.038 1.00 87.12 97 ALA A CA 1
ATOM 744 C C . ALA A 1 97 ? 19.644 2.353 -12.276 1.00 87.12 97 ALA A C 1
ATOM 746 O O . ALA A 1 97 ? 19.534 2.220 -11.053 1.00 87.12 97 ALA A O 1
ATOM 747 N N . VAL A 1 98 ? 18.740 3.018 -13.000 1.00 91.62 98 VAL A N 1
ATOM 748 C CA . VAL A 1 98 ? 17.505 3.614 -12.496 1.00 91.62 98 VAL A CA 1
ATOM 749 C C . VAL A 1 98 ? 16.302 2.871 -13.070 1.00 91.62 98 VAL A C 1
ATOM 751 O O . VAL A 1 98 ? 16.212 2.601 -14.267 1.00 91.62 98 VAL A O 1
ATOM 754 N N . LEU A 1 99 ? 15.339 2.585 -12.203 1.00 92.25 99 LEU A N 1
ATOM 755 C CA . LEU A 1 99 ? 14.013 2.097 -12.558 1.00 92.25 99 LEU A CA 1
ATOM 756 C C . LEU A 1 99 ? 12.995 3.092 -12.003 1.00 92.25 99 LEU A C 1
ATOM 758 O O . LEU A 1 99 ? 12.936 3.301 -10.792 1.00 92.25 99 LEU A O 1
ATOM 762 N N . SER A 1 100 ? 12.214 3.756 -12.854 1.00 94.88 100 SER A N 1
ATOM 763 C CA . SER A 1 100 ? 11.324 4.827 -12.391 1.00 94.88 100 SER A CA 1
ATOM 764 C C . SER A 1 100 ? 10.018 4.938 -13.162 1.00 94.88 100 SER A C 1
ATOM 766 O O . SER A 1 100 ? 9.946 4.638 -14.350 1.00 94.88 100 SER A O 1
ATOM 768 N N . CYS A 1 101 ? 9.001 5.416 -12.452 1.00 95.06 101 CYS A N 1
ATOM 769 C CA . CYS A 1 101 ? 7.708 5.807 -12.978 1.00 95.06 101 CYS A CA 1
ATOM 770 C C . CYS A 1 101 ? 7.320 7.157 -12.371 1.00 95.06 101 CYS A C 1
ATOM 772 O O . CYS A 1 101 ? 7.157 7.252 -11.153 1.00 95.06 101 CYS A O 1
ATOM 774 N N . ARG A 1 102 ? 7.182 8.208 -13.189 1.00 93.69 102 ARG A N 1
ATOM 775 C CA . ARG A 1 102 ? 6.871 9.559 -12.675 1.00 93.69 102 ARG A CA 1
ATOM 776 C C . ARG A 1 102 ? 5.385 9.826 -12.465 1.00 93.69 102 ARG A C 1
ATOM 778 O O . ARG A 1 102 ? 5.040 10.524 -11.517 1.00 93.69 102 ARG A O 1
ATOM 785 N N . ASN A 1 103 ? 4.531 9.277 -13.322 1.00 92.75 103 ASN A N 1
ATOM 786 C CA . ASN A 1 103 ? 3.093 9.546 -13.319 1.00 92.75 103 ASN A CA 1
ATOM 787 C C . ASN A 1 103 ? 2.303 8.271 -13.634 1.00 92.75 103 ASN A C 1
ATOM 789 O O . ASN A 1 103 ? 1.705 8.123 -14.699 1.00 92.75 103 ASN A O 1
ATOM 793 N N . GLY A 1 104 ? 2.389 7.302 -12.731 1.00 94.00 104 GLY A N 1
ATOM 794 C CA . GLY A 1 104 ? 1.676 6.043 -12.845 1.00 94.00 104 GLY A CA 1
ATOM 795 C C . GLY A 1 104 ? 0.221 6.179 -12.419 1.00 94.00 104 GLY A C 1
ATOM 796 O O . GLY A 1 104 ? -0.113 6.959 -11.531 1.00 94.00 104 GLY A O 1
ATOM 797 N N . THR A 1 105 ? -0.649 5.373 -13.011 1.00 93.81 105 THR A N 1
ATOM 798 C CA . THR A 1 105 ? -2.036 5.211 -12.577 1.00 93.81 105 THR A CA 1
ATOM 799 C C . THR A 1 105 ? -2.291 3.759 -12.221 1.00 93.81 105 THR A C 1
ATOM 801 O O . THR A 1 105 ? -1.851 2.846 -12.920 1.00 93.81 105 THR A O 1
ATOM 804 N N . VAL A 1 106 ? -2.978 3.536 -11.105 1.00 89.69 106 VAL A N 1
ATOM 805 C CA . VAL A 1 106 ? -3.376 2.208 -10.654 1.00 89.69 106 VAL A CA 1
ATOM 806 C C . VAL A 1 106 ? -4.867 2.181 -10.380 1.00 89.69 106 VAL A C 1
ATOM 808 O O . VAL A 1 106 ? -5.394 2.970 -9.598 1.00 89.69 106 VAL A O 1
ATOM 811 N N . GLN A 1 107 ? -5.562 1.246 -11.011 1.00 87.44 107 GLN A N 1
ATOM 812 C CA . GLN A 1 107 ? -6.950 0.951 -10.703 1.00 87.44 107 GLN A CA 1
ATOM 813 C C . GLN A 1 107 ? -7.013 -0.380 -9.967 1.00 87.44 107 GLN A C 1
ATOM 815 O O . GLN A 1 107 ? -6.525 -1.389 -10.467 1.00 87.44 107 GLN A O 1
ATOM 820 N N . LEU A 1 108 ? -7.601 -0.360 -8.772 1.00 83.62 108 LEU A N 1
ATOM 821 C CA . LEU A 1 108 ? -7.804 -1.529 -7.922 1.00 83.62 108 LEU A CA 1
ATOM 822 C C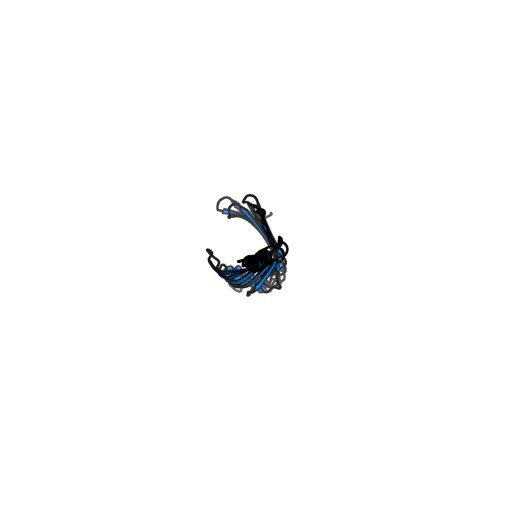 . LEU A 1 108 ? -9.304 -1.730 -7.737 1.00 83.62 108 LEU A C 1
ATOM 824 O O . LEU A 1 108 ? -10.007 -0.766 -7.419 1.00 83.62 108 LEU A O 1
ATOM 828 N N . LYS A 1 109 ? -9.790 -2.966 -7.883 1.00 82.19 109 LYS A N 1
ATOM 829 C CA . LYS A 1 109 ? -11.197 -3.293 -7.632 1.00 82.19 109 LYS A CA 1
ATOM 830 C C . LYS A 1 109 ? -11.346 -4.409 -6.596 1.00 82.19 109 LYS A C 1
ATOM 832 O O . LYS A 1 109 ? -10.944 -5.549 -6.798 1.00 82.19 109 LYS A O 1
ATOM 837 N N . SER A 1 110 ? -11.972 -4.101 -5.468 1.00 76.69 110 SER A N 1
ATOM 838 C CA . SER A 1 110 ? -12.377 -5.073 -4.443 1.00 76.69 110 SER A CA 1
ATOM 839 C C . SER A 1 110 ? -13.515 -4.516 -3.585 1.00 76.69 110 SER A C 1
ATOM 841 O O . SER A 1 110 ? -13.956 -3.391 -3.794 1.00 76.69 110 SER A O 1
ATOM 843 N N . GLU A 1 111 ? -13.975 -5.262 -2.574 1.00 73.06 111 GLU A N 1
ATOM 844 C CA . GLU A 1 111 ? -14.961 -4.746 -1.609 1.00 73.06 111 GLU A CA 1
ATOM 845 C C . GLU A 1 111 ? -14.518 -3.438 -0.931 1.00 73.06 111 GLU A C 1
ATOM 847 O O . GLU A 1 111 ? -15.352 -2.584 -0.648 1.00 73.06 111 GLU A O 1
ATOM 852 N N . ARG A 1 112 ? -13.216 -3.276 -0.648 1.00 75.25 112 ARG A N 1
ATOM 853 C CA . ARG A 1 112 ? -12.684 -2.125 0.112 1.00 75.25 112 ARG A CA 1
ATOM 854 C C . ARG A 1 112 ? -11.945 -1.118 -0.757 1.00 75.25 112 ARG A C 1
ATOM 856 O O . ARG A 1 112 ? -11.817 0.038 -0.366 1.00 75.25 112 ARG A O 1
ATOM 863 N N . TRP A 1 113 ? -11.465 -1.566 -1.907 1.00 75.31 113 TRP A N 1
ATOM 864 C CA . TRP A 1 113 ? -10.803 -0.746 -2.909 1.00 75.31 113 TRP A CA 1
ATOM 865 C C . TRP A 1 113 ? -11.784 -0.558 -4.060 1.00 75.31 113 TRP A C 1
ATOM 867 O O . TRP A 1 113 ? -11.830 -1.357 -4.989 1.00 75.31 113 TRP A O 1
ATOM 877 N N . GLN A 1 114 ? -12.639 0.451 -3.936 1.00 66.44 114 GLN A N 1
ATOM 878 C CA . GLN A 1 114 ? -13.548 0.892 -4.992 1.00 66.44 114 GLN A CA 1
ATOM 879 C C . GLN A 1 114 ? -13.209 2.350 -5.245 1.00 66.44 114 GLN A C 1
ATOM 881 O O . GLN A 1 114 ? -13.684 3.232 -4.534 1.00 66.44 114 GLN A O 1
ATOM 886 N N . SER A 1 115 ? -12.291 2.593 -6.174 1.00 63.84 115 SER A N 1
ATOM 887 C CA . SER A 1 115 ? -11.736 3.923 -6.375 1.00 63.84 115 SER A CA 1
ATOM 888 C C . SER A 1 115 ? -11.680 4.265 -7.857 1.00 63.84 115 SER A C 1
ATOM 890 O O . SER A 1 115 ? -11.420 3.370 -8.671 1.00 63.84 115 SER A O 1
ATOM 892 N N . PRO A 1 116 ? -11.833 5.552 -8.227 1.00 74.19 116 PRO A N 1
ATOM 893 C CA . PRO A 1 116 ? -11.164 6.048 -9.426 1.00 74.19 116 PRO A CA 1
ATOM 894 C C . PRO A 1 116 ? -9.679 5.630 -9.419 1.00 74.19 116 PRO A C 1
ATOM 896 O O . PRO A 1 116 ? -9.123 5.355 -8.348 1.00 74.19 116 PRO A O 1
ATOM 899 N N . PRO A 1 117 ? -9.024 5.564 -10.586 1.00 84.69 117 PRO A N 1
ATOM 900 C CA . PRO A 1 117 ? -7.592 5.305 -10.653 1.00 84.69 117 PRO A CA 1
ATOM 901 C C . PRO A 1 117 ? -6.822 6.216 -9.687 1.00 84.69 117 PRO A C 1
ATOM 903 O O . PRO A 1 117 ? -7.044 7.425 -9.660 1.00 84.69 117 PRO A O 1
ATOM 906 N N . ALA A 1 118 ? -5.954 5.626 -8.873 1.00 90.75 118 ALA A N 1
ATOM 907 C CA . ALA A 1 118 ? -5.051 6.353 -7.995 1.00 90.75 118 ALA A CA 1
ATOM 908 C C . ALA A 1 118 ? -3.760 6.674 -8.746 1.00 90.75 118 ALA A C 1
ATOM 910 O O . ALA A 1 118 ? -3.339 5.903 -9.611 1.00 90.75 118 ALA A O 1
ATOM 911 N N . VAL A 1 119 ? -3.119 7.784 -8.398 1.00 94.31 119 VAL A N 1
ATOM 912 C CA . VAL A 1 119 ? -1.835 8.169 -8.989 1.00 94.31 119 VAL A CA 1
ATOM 913 C C . VAL A 1 119 ? -0.711 7.645 -8.110 1.00 94.31 119 VAL A C 1
ATOM 915 O O . VAL A 1 119 ? -0.786 7.719 -6.882 1.00 94.31 119 VAL A O 1
ATOM 918 N N . PHE A 1 120 ? 0.329 7.100 -8.727 1.00 95.56 120 PHE A N 1
ATOM 919 C CA . PHE A 1 120 ? 1.524 6.669 -8.023 1.00 95.56 120 PHE A CA 1
ATOM 920 C C . PHE A 1 120 ? 2.788 7.095 -8.763 1.00 95.56 120 PHE A C 1
ATOM 922 O O . PHE A 1 120 ? 2.791 7.321 -9.971 1.00 95.56 120 PHE A O 1
ATOM 929 N N . SER A 1 121 ? 3.890 7.161 -8.034 1.00 97.12 121 SER A N 1
ATOM 930 C CA . SER A 1 121 ? 5.218 7.316 -8.609 1.00 97.12 121 SER A CA 1
ATOM 931 C C . SER A 1 121 ? 6.219 6.480 -7.833 1.00 97.12 121 SER A C 1
ATOM 933 O O . SER A 1 121 ? 6.029 6.182 -6.652 1.00 97.12 121 SER A O 1
ATOM 935 N N . PHE A 1 122 ? 7.284 6.068 -8.509 1.00 96.75 122 PHE A N 1
ATOM 936 C CA . PHE A 1 122 ? 8.413 5.432 -7.854 1.00 96.75 122 PHE A CA 1
ATOM 937 C C . PHE A 1 122 ? 9.720 5.753 -8.563 1.00 96.75 122 PHE A C 1
ATOM 939 O O . PHE A 1 122 ? 9.756 6.044 -9.761 1.00 96.75 122 PHE A O 1
ATOM 946 N N . ARG A 1 123 ? 10.815 5.639 -7.822 1.00 96.50 123 ARG A N 1
ATOM 947 C CA . ARG A 1 123 ? 12.171 5.668 -8.358 1.00 96.50 123 ARG A CA 1
ATOM 948 C C . ARG A 1 123 ? 13.028 4.728 -7.537 1.00 96.50 123 ARG A C 1
ATOM 950 O O . ARG A 1 123 ? 13.049 4.833 -6.323 1.00 96.50 123 ARG A O 1
ATOM 957 N N . ILE A 1 124 ? 13.737 3.832 -8.197 1.00 95.06 124 ILE A N 1
ATOM 958 C CA . ILE A 1 124 ? 14.679 2.901 -7.587 1.00 95.06 124 ILE A CA 1
ATOM 959 C C . ILE A 1 124 ? 16.024 3.147 -8.260 1.00 95.06 124 ILE A C 1
ATOM 961 O O . ILE A 1 124 ? 16.095 3.223 -9.484 1.00 95.06 124 ILE A O 1
ATOM 965 N N . THR A 1 125 ? 17.074 3.363 -7.475 1.00 94.75 125 THR A N 1
ATOM 966 C CA . THR A 1 125 ? 18.447 3.593 -7.948 1.00 94.75 125 THR A CA 1
ATOM 967 C C . THR A 1 125 ? 19.401 2.897 -6.985 1.00 94.75 125 THR A C 1
ATOM 969 O O . THR A 1 125 ? 19.551 3.337 -5.847 1.00 94.75 125 THR A O 1
ATOM 972 N N . GLY A 1 126 ? 20.023 1.797 -7.415 1.00 91.38 126 GLY A N 1
ATOM 973 C CA . GLY A 1 126 ? 20.873 0.988 -6.536 1.00 91.38 126 GLY A CA 1
ATOM 974 C C . GLY A 1 126 ? 20.128 0.496 -5.287 1.00 91.38 126 GLY A C 1
ATOM 975 O O . GLY A 1 126 ? 19.152 -0.241 -5.392 1.00 91.38 126 GLY A O 1
ATOM 976 N N . ASP A 1 127 ? 20.590 0.909 -4.107 1.00 90.06 127 ASP A N 1
ATOM 977 C CA . ASP A 1 127 ? 20.007 0.579 -2.798 1.00 90.06 127 ASP A CA 1
ATOM 978 C C . ASP A 1 127 ? 18.979 1.611 -2.295 1.00 90.06 127 ASP A C 1
ATOM 980 O O . ASP A 1 127 ? 18.488 1.517 -1.165 1.00 90.06 127 ASP A O 1
ATOM 984 N N . THR A 1 128 ? 18.674 2.609 -3.125 1.00 94.75 128 THR A N 1
ATOM 985 C CA . THR A 1 128 ? 17.747 3.693 -2.819 1.00 94.75 128 THR A CA 1
ATOM 986 C C . THR A 1 128 ? 16.430 3.480 -3.548 1.00 94.75 128 THR A C 1
ATOM 988 O O . THR A 1 128 ? 16.408 3.104 -4.722 1.00 94.75 128 THR A O 1
ATOM 991 N N . GLY A 1 129 ? 15.319 3.737 -2.867 1.00 94.94 129 GLY A N 1
ATOM 992 C CA . GLY A 1 129 ? 13.986 3.611 -3.433 1.00 94.94 129 GLY A CA 1
ATOM 993 C C . GLY A 1 129 ? 13.025 4.628 -2.842 1.00 94.94 129 GLY A C 1
ATOM 994 O O . GLY A 1 129 ? 12.953 4.762 -1.629 1.00 94.94 129 GLY A O 1
ATOM 995 N N . ASP A 1 130 ? 12.245 5.287 -3.684 1.00 97.38 130 ASP A N 1
ATOM 996 C CA . ASP A 1 130 ? 11.137 6.154 -3.302 1.00 97.38 130 ASP A CA 1
ATOM 997 C C . ASP A 1 130 ? 9.852 5.634 -3.941 1.00 97.38 130 ASP A C 1
ATOM 999 O O . ASP A 1 130 ? 9.841 5.216 -5.100 1.00 97.38 130 ASP A O 1
ATOM 1003 N N . PHE A 1 131 ? 8.757 5.690 -3.193 1.00 97.31 131 PHE A N 1
ATOM 1004 C CA . PHE A 1 131 ? 7.420 5.350 -3.655 1.00 97.31 131 PHE A CA 1
ATOM 1005 C C . PHE A 1 131 ? 6.403 6.336 -3.086 1.00 97.31 131 PHE A C 1
ATOM 1007 O O . PHE A 1 131 ? 6.446 6.685 -1.902 1.00 97.31 131 PHE A O 1
ATOM 1014 N N . LYS A 1 132 ? 5.446 6.738 -3.918 1.00 98.06 132 LYS A N 1
ATOM 1015 C CA . LYS A 1 132 ? 4.301 7.558 -3.536 1.00 98.06 132 LYS A CA 1
ATOM 1016 C C . LYS A 1 132 ? 3.038 6.986 -4.164 1.00 98.06 132 LYS A C 1
ATOM 1018 O O . LYS A 1 132 ? 3.033 6.661 -5.342 1.00 98.06 132 LYS A O 1
ATOM 1023 N N . LEU A 1 133 ? 1.966 6.920 -3.388 1.00 95.19 133 LEU A N 1
ATOM 1024 C CA . LEU A 1 133 ? 0.601 6.658 -3.830 1.00 95.19 133 LEU A CA 1
ATOM 1025 C C . LEU A 1 133 ? -0.282 7.770 -3.281 1.00 95.19 133 LEU A C 1
ATOM 1027 O O . LEU A 1 133 ? -0.230 8.075 -2.086 1.00 95.19 133 LEU A O 1
ATOM 1031 N N . GLU A 1 134 ? -1.102 8.357 -4.137 1.00 93.88 134 GLU A N 1
ATOM 1032 C CA . GLU A 1 134 ? -1.928 9.505 -3.799 1.00 93.88 134 GLU A CA 1
ATOM 1033 C C . GLU A 1 134 ? -3.409 9.193 -3.974 1.00 93.88 134 GLU A C 1
ATOM 1035 O O . GLU A 1 134 ? -3.835 8.693 -5.014 1.00 93.88 134 GLU A O 1
ATOM 1040 N N . GLN A 1 135 ? -4.191 9.556 -2.952 1.00 85.56 135 GLN A N 1
ATOM 1041 C CA . GLN A 1 135 ? -5.656 9.624 -3.010 1.00 85.56 135 GLN A CA 1
ATOM 1042 C C . GLN A 1 135 ? -6.334 8.321 -3.459 1.00 85.56 135 GLN A C 1
ATOM 1044 O O . GLN A 1 135 ? -7.406 8.341 -4.062 1.00 85.56 135 GLN A O 1
ATOM 1049 N N . ALA A 1 136 ? -5.746 7.172 -3.135 1.00 90.81 136 ALA A N 1
ATOM 1050 C CA . ALA A 1 136 ? -6.353 5.889 -3.427 1.00 90.81 136 ALA A CA 1
ATOM 1051 C C . ALA A 1 136 ? -7.617 5.705 -2.579 1.00 90.81 136 ALA A C 1
ATOM 1053 O O . ALA A 1 136 ? -7.572 5.771 -1.352 1.00 90.81 136 ALA A O 1
ATOM 1054 N N . GLY A 1 137 ? -8.761 5.473 -3.213 1.00 90.25 137 GLY A N 1
ATOM 1055 C CA . GLY A 1 137 ? -10.010 5.202 -2.516 1.00 90.25 137 GLY A CA 1
ATOM 1056 C C . GLY A 1 137 ? -9.920 3.900 -1.723 1.00 90.25 137 GLY A C 1
ATOM 1057 O O . GLY A 1 137 ? -9.655 2.829 -2.275 1.00 90.25 137 GLY A O 1
ATOM 1058 N N . PHE A 1 138 ? -10.151 3.999 -0.418 1.00 89.69 138 PHE A N 1
ATOM 1059 C CA . PHE A 1 138 ? -10.002 2.897 0.524 1.00 89.69 138 PHE A CA 1
ATOM 1060 C C . PHE A 1 138 ? -11.087 2.974 1.593 1.00 89.69 138 PHE A C 1
ATOM 1062 O O . PHE A 1 138 ? -11.246 4.003 2.246 1.00 89.69 138 PHE A O 1
ATOM 1069 N N . ALA A 1 139 ? -11.838 1.886 1.781 1.00 89.81 139 ALA A N 1
ATOM 1070 C CA . ALA A 1 139 ? -12.816 1.733 2.860 1.00 89.81 139 ALA A CA 1
ATOM 1071 C C . ALA A 1 139 ? -13.787 2.934 2.984 1.00 89.81 139 ALA A C 1
ATOM 1073 O O . ALA A 1 139 ? -14.123 3.383 4.081 1.00 89.81 139 ALA A O 1
ATOM 1074 N N . GLY A 1 140 ? -14.229 3.467 1.838 1.00 90.12 140 GLY A N 1
ATOM 1075 C CA . GLY A 1 140 ? -15.162 4.592 1.761 1.00 90.12 140 GLY A CA 1
ATOM 1076 C C . GLY A 1 140 ? -14.573 5.972 2.083 1.00 90.12 140 GLY A C 1
ATOM 1077 O O . GLY A 1 140 ? -15.346 6.912 2.277 1.00 90.12 140 GLY A O 1
ATOM 1078 N N . GLY A 1 141 ? -13.244 6.080 2.148 1.00 92.94 141 GLY A N 1
ATOM 1079 C CA . GLY A 1 141 ? -12.478 7.322 2.236 1.00 92.94 141 GLY A CA 1
ATOM 1080 C C . GLY A 1 141 ? -11.273 7.293 1.287 1.00 92.94 141 GLY A C 1
ATOM 1081 O O . GLY A 1 141 ? -11.331 6.661 0.233 1.00 92.94 141 GLY A O 1
ATOM 1082 N N . GLN A 1 142 ? -10.190 7.978 1.649 1.00 93.81 142 GLN A N 1
ATOM 1083 C CA . GLN A 1 142 ? -8.975 8.094 0.831 1.00 93.81 142 GLN A CA 1
ATOM 1084 C C . GLN A 1 142 ? -7.739 7.651 1.606 1.00 93.81 142 GLN A C 1
ATOM 1086 O O . GLN A 1 142 ? -7.659 7.868 2.812 1.00 93.81 142 GLN A O 1
ATOM 1091 N N . LEU A 1 143 ? -6.764 7.092 0.901 1.00 93.50 143 LEU A N 1
ATOM 1092 C CA . LEU A 1 143 ? -5.481 6.648 1.417 1.00 93.50 143 LEU A CA 1
ATOM 1093 C C . LEU A 1 143 ? -4.351 7.213 0.555 1.00 93.50 143 LEU A C 1
ATOM 1095 O O . LEU A 1 143 ? -4.371 7.103 -0.669 1.00 93.50 143 LEU A O 1
ATOM 1099 N N . SER A 1 144 ? -3.329 7.749 1.208 1.00 95.81 144 SER A N 1
ATOM 1100 C CA . SER A 1 144 ? -2.045 8.059 0.583 1.00 95.81 144 SER A CA 1
ATOM 1101 C C . SER A 1 144 ? -0.936 7.286 1.285 1.00 95.81 144 SER A C 1
ATOM 1103 O O . SER A 1 144 ? -0.995 7.091 2.498 1.00 95.81 144 SER A O 1
ATOM 1105 N N . LEU A 1 145 ? 0.080 6.865 0.539 1.00 96.69 145 LEU A N 1
ATOM 1106 C CA . LEU A 1 145 ? 1.234 6.128 1.050 1.00 96.69 145 LEU A CA 1
ATOM 1107 C C . LEU A 1 145 ? 2.512 6.765 0.511 1.00 96.69 145 LEU A C 1
ATOM 1109 O O . LEU A 1 145 ? 2.602 7.081 -0.671 1.00 96.69 145 LEU A O 1
ATOM 1113 N N . THR A 1 146 ? 3.510 6.926 1.367 1.00 98.25 146 THR A N 1
ATOM 1114 C CA . THR A 1 146 ? 4.888 7.193 0.963 1.00 98.25 146 THR A CA 1
ATOM 1115 C C . THR A 1 146 ? 5.795 6.134 1.557 1.00 98.25 146 THR A C 1
ATOM 1117 O O . THR A 1 146 ? 5.590 5.702 2.691 1.00 98.25 146 THR A O 1
ATOM 1120 N N . ALA A 1 147 ? 6.795 5.705 0.801 1.00 97.06 147 ALA A N 1
ATOM 1121 C CA . ALA A 1 147 ? 7.852 4.843 1.299 1.00 97.06 147 ALA A CA 1
ATOM 1122 C C . ALA A 1 147 ? 9.190 5.297 0.729 1.00 97.06 147 ALA A C 1
ATOM 1124 O O . ALA A 1 147 ? 9.263 5.722 -0.421 1.00 97.06 147 ALA A O 1
ATOM 1125 N N . GLN A 1 148 ? 10.227 5.231 1.552 1.00 97.50 148 GLN A N 1
ATOM 1126 C CA . GLN A 1 148 ? 11.591 5.563 1.175 1.00 97.50 148 GLN A CA 1
ATOM 1127 C C . GLN A 1 148 ? 12.529 4.513 1.751 1.00 97.50 148 GLN A C 1
ATOM 1129 O O . GLN A 1 148 ? 12.348 4.080 2.890 1.00 97.50 148 GLN A O 1
ATOM 1134 N N . ALA A 1 149 ? 13.529 4.120 0.982 1.00 95.56 149 ALA A N 1
ATOM 1135 C CA . ALA A 1 149 ? 14.579 3.203 1.376 1.00 95.56 149 ALA A CA 1
ATOM 1136 C C . ALA A 1 149 ? 15.927 3.771 0.935 1.00 95.56 149 ALA A C 1
ATOM 1138 O O . ALA A 1 149 ? 16.030 4.318 -0.158 1.00 95.56 149 ALA A O 1
ATOM 1139 N N . HIS A 1 150 ? 16.940 3.657 1.786 1.00 94.88 150 HIS A N 1
ATOM 1140 C CA . HIS A 1 150 ? 18.314 4.056 1.492 1.00 94.88 150 HIS A CA 1
ATOM 1141 C C . HIS A 1 150 ? 19.264 3.288 2.414 1.00 94.88 150 HIS A C 1
ATOM 1143 O O . HIS A 1 150 ? 19.006 3.198 3.619 1.00 94.88 150 HIS A O 1
ATOM 1149 N N . GLY A 1 151 ? 20.343 2.708 1.884 1.00 90.19 151 GLY A N 1
ATOM 1150 C CA . GLY A 1 151 ? 21.358 2.051 2.716 1.00 90.19 151 GLY A CA 1
ATOM 1151 C C . GLY A 1 151 ? 20.824 0.899 3.576 1.00 90.19 151 GLY A C 1
ATOM 1152 O O . GLY A 1 151 ? 21.289 0.689 4.695 1.00 90.19 151 GLY A O 1
ATOM 1153 N N . GLY A 1 152 ? 19.794 0.182 3.110 1.00 88.50 152 GLY A N 1
ATOM 1154 C CA . GLY A 1 152 ? 19.164 -0.920 3.855 1.00 88.50 152 GLY A CA 1
ATOM 1155 C C . GLY A 1 152 ? 18.263 -0.495 5.026 1.00 88.50 152 GLY A C 1
ATOM 1156 O O . GLY A 1 152 ? 17.753 -1.364 5.746 1.00 88.50 152 GLY A O 1
ATOM 1157 N N . VAL A 1 153 ? 18.043 0.810 5.202 1.00 95.44 153 VAL A N 1
ATOM 1158 C CA . VAL A 1 153 ? 17.059 1.407 6.114 1.00 95.44 153 VAL A CA 1
ATOM 1159 C C . VAL A 1 153 ? 15.853 1.853 5.301 1.00 95.44 153 VAL A C 1
ATOM 1161 O O . VAL A 1 153 ? 15.995 2.319 4.173 1.00 95.44 153 VAL A O 1
ATOM 1164 N N . TRP A 1 154 ? 14.658 1.712 5.864 1.00 95.50 154 TRP A N 1
ATOM 1165 C CA . TRP A 1 154 ? 13.423 2.120 5.210 1.00 95.50 154 TRP A CA 1
ATOM 1166 C C . TRP A 1 154 ? 12.491 2.860 6.168 1.00 95.50 154 TRP A C 1
ATOM 1168 O O . TRP A 1 154 ? 12.491 2.637 7.382 1.00 95.50 154 TRP A O 1
ATOM 1178 N N . GLN A 1 155 ? 11.669 3.737 5.602 1.00 97.38 155 GLN A N 1
ATOM 1179 C CA . GLN A 1 155 ? 10.563 4.398 6.277 1.00 97.38 155 GLN A CA 1
ATOM 1180 C C . GLN A 1 155 ? 9.326 4.395 5.387 1.00 97.38 155 GLN A C 1
ATOM 1182 O O . GLN A 1 155 ? 9.423 4.585 4.179 1.00 97.38 155 GLN A O 1
ATOM 1187 N N . ALA A 1 156 ? 8.157 4.208 5.984 1.00 97.44 156 ALA A N 1
ATOM 1188 C CA . ALA A 1 156 ? 6.876 4.272 5.304 1.00 97.44 156 ALA A CA 1
ATOM 1189 C C . ALA A 1 156 ? 5.889 5.108 6.120 1.00 97.44 156 ALA A C 1
ATOM 1191 O O . ALA A 1 156 ? 5.898 5.068 7.353 1.00 97.44 156 ALA A O 1
ATOM 1192 N N . ARG A 1 157 ? 5.031 5.866 5.439 1.00 98.06 157 ARG A N 1
ATOM 1193 C CA . ARG A 1 157 ? 3.910 6.583 6.048 1.00 98.06 157 ARG A CA 1
ATOM 1194 C C . ARG A 1 157 ? 2.645 6.367 5.243 1.00 98.06 157 ARG A C 1
ATOM 1196 O O . ARG A 1 157 ? 2.638 6.614 4.043 1.00 98.06 157 ARG A O 1
ATOM 1203 N N . ALA A 1 158 ? 1.568 5.976 5.908 1.00 97.38 158 ALA A N 1
ATOM 1204 C CA . ALA A 1 158 ? 0.243 5.895 5.316 1.00 97.38 158 ALA A CA 1
ATOM 1205 C C . ALA A 1 158 ? -0.689 6.893 6.004 1.00 97.38 158 ALA A C 1
ATOM 1207 O O . ALA A 1 158 ? -0.712 6.977 7.227 1.00 97.38 158 ALA A O 1
ATOM 1208 N N . ASN A 1 159 ? -1.462 7.639 5.223 1.00 97.81 159 ASN A N 1
ATOM 1209 C CA . ASN A 1 159 ? -2.434 8.601 5.726 1.00 97.81 159 ASN A CA 1
ATOM 1210 C C . ASN A 1 159 ? -3.802 8.276 5.139 1.00 97.81 159 ASN A C 1
ATOM 1212 O O . ASN A 1 159 ? -4.000 8.391 3.930 1.00 97.81 159 ASN A O 1
ATOM 1216 N N . GLY A 1 160 ? -4.731 7.865 5.992 1.00 96.31 160 GLY A N 1
ATOM 1217 C CA . GLY A 1 160 ? -6.130 7.658 5.657 1.00 96.31 160 GLY A CA 1
ATOM 1218 C C . GLY A 1 160 ? -6.975 8.850 6.093 1.00 96.31 160 GLY A C 1
ATOM 1219 O O . GLY A 1 160 ? -6.826 9.343 7.209 1.00 96.31 160 GLY A O 1
ATOM 1220 N N . LYS A 1 161 ? -7.883 9.302 5.231 1.00 96.56 161 LYS A N 1
ATOM 1221 C CA . LYS A 1 161 ? -8.855 10.355 5.535 1.00 96.56 161 LYS A CA 1
ATOM 1222 C C . LYS A 1 161 ? -10.269 9.845 5.334 1.00 96.56 161 LYS A C 1
ATOM 1224 O O . LYS A 1 161 ? -10.571 9.225 4.312 1.00 96.56 161 LYS A O 1
ATOM 1229 N N . ASN A 1 162 ? -11.145 10.184 6.274 1.00 95.94 162 ASN A N 1
ATOM 1230 C CA . ASN A 1 162 ? -12.578 9.929 6.204 1.00 95.94 162 ASN A CA 1
ATOM 1231 C C . ASN A 1 162 ? -12.949 8.443 6.002 1.00 95.94 162 ASN A C 1
ATOM 1233 O O . ASN A 1 162 ? -13.941 8.123 5.342 1.00 95.94 162 ASN A O 1
ATOM 1237 N N . ILE A 1 163 ? -12.144 7.534 6.554 1.00 94.25 163 ILE A N 1
ATOM 1238 C CA . ILE A 1 163 ? -12.301 6.085 6.409 1.00 94.25 163 ILE A CA 1
ATOM 1239 C C . ILE A 1 163 ? -13.513 5.612 7.210 1.00 94.25 163 ILE A C 1
ATOM 1241 O O . ILE A 1 163 ? -13.686 6.010 8.359 1.00 94.25 163 ILE A O 1
ATOM 1245 N N . GLN A 1 164 ? -14.348 4.741 6.644 1.00 92.81 164 GLN A N 1
ATOM 1246 C CA . GLN A 1 164 ? -15.506 4.202 7.357 1.00 92.81 164 GLN A CA 1
ATOM 1247 C C . GLN A 1 164 ? -15.071 3.123 8.356 1.00 92.81 164 GLN A C 1
ATOM 1249 O O . GLN A 1 164 ? -14.562 2.069 7.969 1.00 92.81 164 GLN A O 1
ATOM 1254 N N . ALA A 1 165 ? -15.341 3.338 9.646 1.00 89.75 165 ALA A N 1
ATOM 1255 C CA . ALA A 1 165 ? -14.942 2.420 10.717 1.00 89.75 165 ALA A CA 1
ATOM 1256 C C . ALA A 1 165 ? -15.500 0.997 10.518 1.00 89.75 165 ALA A C 1
ATOM 1258 O O . ALA A 1 165 ? -14.813 -0.001 10.745 1.00 89.75 165 ALA A O 1
ATOM 1259 N N . LYS A 1 166 ? -16.735 0.888 10.009 1.00 88.44 166 LYS A N 1
ATOM 1260 C CA . LYS A 1 166 ? -17.380 -0.397 9.701 1.00 88.44 166 LYS A CA 1
ATOM 1261 C C . LYS A 1 166 ? -16.600 -1.224 8.674 1.00 88.44 166 LYS A C 1
ATOM 1263 O O . LYS A 1 166 ? -16.512 -2.442 8.808 1.00 88.44 166 LYS A O 1
ATOM 1268 N N . ALA A 1 167 ? -15.990 -0.579 7.681 1.00 86.75 167 ALA A N 1
ATOM 1269 C CA . ALA A 1 167 ? -15.205 -1.266 6.658 1.00 86.75 167 ALA A CA 1
ATOM 1270 C C . ALA A 1 167 ? -13.879 -1.833 7.210 1.00 86.75 167 ALA A C 1
ATOM 1272 O O . ALA A 1 167 ? -13.384 -2.839 6.693 1.00 86.75 167 ALA A O 1
ATOM 1273 N N . LEU A 1 168 ? -13.338 -1.249 8.289 1.00 85.19 168 LEU A N 1
ATOM 1274 C CA . LEU A 1 168 ? -12.106 -1.714 8.938 1.00 85.19 168 LEU A CA 1
ATOM 1275 C C . LEU A 1 168 ? -12.305 -2.908 9.878 1.00 85.19 168 LEU A C 1
ATOM 1277 O O . LEU A 1 168 ? -11.356 -3.655 10.115 1.00 85.19 168 LEU A O 1
ATOM 1281 N N . GLN A 1 169 ? -13.519 -3.157 10.377 1.00 82.19 169 GLN A N 1
ATOM 1282 C CA . GLN A 1 169 ? -13.774 -4.299 11.267 1.00 82.19 169 GLN A CA 1
ATOM 1283 C C . GLN A 1 169 ? -13.379 -5.641 10.663 1.00 82.19 169 GLN A C 1
ATOM 1285 O O . GLN A 1 169 ? -12.862 -6.500 11.369 1.00 82.19 169 GLN A O 1
ATOM 1290 N N . LYS A 1 170 ? -13.574 -5.823 9.352 1.00 75.50 170 LYS A N 1
ATOM 1291 C CA . LYS A 1 170 ? -13.170 -7.060 8.668 1.00 75.50 170 LYS A CA 1
ATOM 1292 C C . LYS A 1 170 ? -11.646 -7.261 8.666 1.00 75.50 170 LYS A C 1
ATOM 1294 O O . LYS A 1 170 ? -11.203 -8.399 8.543 1.00 75.50 170 LYS A O 1
ATOM 1299 N N . LEU A 1 171 ? -10.871 -6.176 8.767 1.00 77.62 171 LEU A N 1
ATOM 1300 C CA . LEU A 1 171 ? -9.408 -6.190 8.742 1.00 77.62 171 LEU A CA 1
ATOM 1301 C C . LEU A 1 171 ? -8.834 -6.472 10.133 1.00 77.62 171 LEU A C 1
ATOM 1303 O O . LEU A 1 171 ? -8.024 -7.378 10.292 1.00 77.62 171 LEU A O 1
ATOM 1307 N N . VAL A 1 172 ? -9.284 -5.715 11.135 1.00 80.00 172 VAL A N 1
ATOM 1308 C CA . VAL A 1 172 ? -8.740 -5.790 12.503 1.00 80.00 172 VAL A CA 1
ATOM 1309 C C . VAL A 1 172 ? -9.427 -6.882 13.331 1.00 80.00 172 VAL A C 1
ATOM 1311 O O . VAL A 1 172 ? -8.867 -7.356 14.313 1.00 80.00 172 VAL A O 1
ATOM 1314 N N . LYS A 1 173 ? -10.632 -7.311 12.926 1.00 77.81 173 LYS A N 1
ATOM 1315 C CA . LYS A 1 173 ? -11.478 -8.295 13.626 1.00 77.81 173 LYS A CA 1
ATOM 1316 C C . LYS A 1 173 ? -11.515 -8.052 15.145 1.00 77.81 173 LYS A C 1
ATOM 1318 O O . LYS A 1 173 ? -11.142 -8.938 15.920 1.00 77.81 173 LYS A O 1
ATOM 1323 N N . PRO A 1 174 ? -11.933 -6.850 15.582 1.00 79.31 174 PRO A N 1
ATOM 1324 C CA . PRO A 1 174 ? -11.961 -6.507 16.997 1.00 79.31 174 PRO A CA 1
ATOM 1325 C C . PRO A 1 174 ? -12.887 -7.471 17.746 1.00 79.31 174 PRO A C 1
ATOM 1327 O O . PRO A 1 174 ? -14.058 -7.616 17.405 1.00 79.31 174 PRO A O 1
ATOM 1330 N N . LYS A 1 175 ? -12.356 -8.146 18.770 1.00 78.88 175 LYS A N 1
ATOM 1331 C CA . LYS A 1 175 ? -13.121 -9.123 19.563 1.00 78.88 175 LYS A CA 1
ATOM 1332 C C . LYS A 1 175 ? -14.061 -8.472 20.574 1.00 78.88 175 LYS A C 1
ATOM 1334 O O . LYS A 1 175 ? -15.046 -9.084 20.956 1.00 78.88 175 LYS A O 1
ATOM 1339 N N . ALA A 1 176 ? -13.735 -7.262 21.025 1.00 82.88 176 ALA A N 1
ATOM 1340 C CA . ALA A 1 176 ? -14.428 -6.608 22.131 1.00 82.88 176 ALA A CA 1
ATOM 1341 C C . ALA A 1 176 ? -15.540 -5.650 21.684 1.00 82.88 176 ALA A C 1
ATOM 1343 O O . ALA A 1 176 ? -16.366 -5.271 22.509 1.00 82.88 176 ALA A O 1
ATOM 1344 N N . TYR A 1 177 ? -15.563 -5.239 20.410 1.00 82.88 177 TYR A N 1
ATOM 1345 C CA . TYR A 1 177 ? -16.422 -4.146 19.964 1.00 82.88 177 TYR A CA 1
ATOM 1346 C C . TYR A 1 177 ? -16.849 -4.271 18.503 1.00 82.88 177 TYR A C 1
ATOM 1348 O O . TYR A 1 177 ? -16.034 -4.588 17.636 1.00 82.88 177 TYR A O 1
ATOM 1356 N N . GLN A 1 178 ? -18.114 -3.958 18.225 1.00 87.25 178 GLN A N 1
ATOM 1357 C CA . GLN A 1 178 ? -18.675 -3.889 16.879 1.00 87.25 178 GLN A CA 1
ATOM 1358 C C . GLN A 1 178 ? -19.104 -2.457 16.573 1.00 87.25 178 GLN A C 1
ATOM 1360 O O . GLN A 1 178 ? -19.886 -1.857 17.304 1.00 87.25 178 GLN A O 1
ATOM 1365 N N . PHE A 1 179 ? -18.602 -1.909 15.469 1.00 86.81 179 PHE A N 1
ATOM 1366 C CA . PHE A 1 179 ? -18.914 -0.552 15.027 1.00 86.81 179 PHE A CA 1
ATOM 1367 C C . PHE A 1 179 ? -20.105 -0.612 14.061 1.00 86.81 179 PHE A C 1
ATOM 1369 O O . PHE A 1 179 ? -20.063 -1.300 13.037 1.00 86.81 179 PHE A O 1
ATOM 1376 N N . SER A 1 180 ? -21.173 0.119 14.344 1.00 87.81 180 SER A N 1
ATOM 1377 C CA . SER A 1 180 ? -22.278 0.274 13.393 1.00 87.81 180 SER A CA 1
ATOM 1378 C C . SER A 1 180 ? -22.012 1.445 12.448 1.00 87.81 180 SER A C 1
ATOM 1380 O O . SER A 1 180 ? -22.315 1.354 11.255 1.00 87.81 180 SER A O 1
ATOM 1382 N N . GLN A 1 181 ? -21.399 2.513 12.969 1.00 90.56 181 GLN A N 1
ATOM 1383 C CA . GLN A 1 181 ? -21.110 3.760 12.265 1.00 90.56 181 GLN A CA 1
ATOM 1384 C C . GLN A 1 181 ? -19.815 4.408 12.775 1.00 90.56 181 GLN A C 1
ATOM 1386 O O . GLN A 1 181 ? -19.218 3.979 13.765 1.00 90.56 181 GLN A O 1
ATOM 1391 N N . GLY A 1 182 ? -19.377 5.442 12.062 1.00 93.12 182 GLY A N 1
ATOM 1392 C CA . GLY A 1 182 ? -18.226 6.259 12.425 1.00 93.12 182 GLY A CA 1
ATOM 1393 C C . GLY A 1 182 ? -17.213 6.389 11.303 1.00 93.12 182 GLY A C 1
ATOM 1394 O O . GLY A 1 182 ? -17.141 5.566 10.380 1.00 93.12 182 GLY A O 1
ATOM 1395 N N . ARG A 1 183 ? -16.432 7.460 11.389 1.00 95.62 183 ARG A N 1
ATOM 1396 C CA . ARG A 1 183 ? -15.366 7.779 10.444 1.00 95.62 183 ARG A CA 1
ATOM 1397 C C . ARG A 1 183 ? -14.079 8.050 11.191 1.00 95.62 183 ARG A C 1
ATOM 1399 O O . ARG A 1 183 ? -14.117 8.589 12.294 1.00 95.62 183 ARG A O 1
ATOM 1406 N N . LEU A 1 184 ? -12.958 7.683 10.587 1.00 94.94 184 LEU A N 1
ATOM 1407 C CA . LEU A 1 184 ? -11.651 7.975 11.147 1.00 94.94 184 LEU A CA 1
ATOM 1408 C C . LEU A 1 184 ? -10.698 8.580 10.122 1.00 94.94 184 LEU A C 1
ATOM 1410 O O . LEU A 1 184 ? -10.700 8.217 8.943 1.00 94.94 184 LEU A O 1
ATOM 1414 N N . ASP A 1 185 ? -9.869 9.484 10.619 1.00 97.56 185 ASP A N 1
ATOM 1415 C CA . ASP A 1 185 ? -8.614 9.859 9.987 1.00 97.56 185 ASP A CA 1
ATOM 1416 C C . ASP A 1 185 ? -7.502 9.085 10.703 1.00 97.56 185 ASP A C 1
ATOM 1418 O O . ASP A 1 185 ? -7.541 8.945 11.926 1.00 97.56 185 ASP A O 1
ATOM 1422 N N . ILE A 1 186 ? -6.550 8.536 9.952 1.00 96.00 186 ILE A N 1
ATOM 1423 C CA . ILE A 1 186 ? -5.481 7.684 10.482 1.00 96.00 186 ILE A CA 1
ATOM 1424 C C . ILE A 1 186 ? -4.138 8.068 9.866 1.00 96.00 186 ILE A C 1
ATOM 1426 O O . ILE A 1 186 ? -4.012 8.150 8.648 1.00 96.00 186 ILE A O 1
ATOM 1430 N N . GLY A 1 187 ? -3.136 8.284 10.706 1.00 97.62 187 GLY A N 1
ATOM 1431 C CA . GLY A 1 187 ? -1.732 8.382 10.339 1.00 97.62 187 GLY A CA 1
ATOM 1432 C C . GLY A 1 187 ? -1.005 7.144 10.846 1.00 97.62 187 GLY A C 1
ATOM 1433 O O . GLY A 1 187 ? -1.051 6.836 12.029 1.00 97.62 187 GLY A O 1
ATOM 1434 N N . LEU A 1 188 ? -0.347 6.415 9.954 1.00 97.00 188 LEU A N 1
ATOM 1435 C CA . LEU A 1 188 ? 0.540 5.309 10.294 1.00 97.00 188 LEU A CA 1
ATOM 1436 C C . LEU A 1 188 ? 1.943 5.667 9.837 1.00 97.00 188 LEU A C 1
ATOM 1438 O O . LEU A 1 188 ? 2.138 6.088 8.697 1.00 97.00 188 LEU A O 1
ATOM 1442 N N . SER A 1 189 ? 2.930 5.449 10.694 1.00 97.44 189 SER A N 1
ATOM 1443 C CA . SER A 1 189 ? 4.334 5.516 10.320 1.00 97.44 189 SER A CA 1
ATOM 1444 C C . SER A 1 189 ? 5.050 4.247 10.750 1.00 97.44 189 SER A C 1
ATOM 1446 O O . SER A 1 189 ? 4.753 3.662 11.787 1.00 97.44 189 SER A O 1
ATOM 1448 N N . ALA A 1 190 ? 5.980 3.795 9.923 1.00 96.44 190 ALA A N 1
ATOM 1449 C CA . ALA A 1 190 ? 6.810 2.645 10.213 1.00 96.44 190 ALA A CA 1
ATOM 1450 C C . ALA A 1 190 ? 8.237 2.942 9.763 1.00 96.44 190 ALA A C 1
ATOM 1452 O O . ALA A 1 190 ? 8.445 3.534 8.703 1.00 96.44 190 ALA A O 1
ATOM 1453 N N . LYS A 1 191 ? 9.221 2.536 10.560 1.00 96.31 191 LYS A N 1
ATOM 1454 C CA . LYS A 1 191 ? 10.639 2.596 10.190 1.00 96.31 191 LYS A CA 1
ATOM 1455 C C . LYS A 1 191 ? 11.313 1.281 10.512 1.00 96.31 191 LYS A C 1
ATOM 1457 O O . LYS A 1 191 ? 10.936 0.600 11.469 1.00 96.31 191 LYS A O 1
ATOM 1462 N N . GLY A 1 192 ? 12.339 0.940 9.751 1.00 94.44 192 GLY A N 1
ATOM 1463 C CA . GLY A 1 192 ? 12.995 -0.343 9.898 1.00 94.44 192 GLY A CA 1
ATOM 1464 C C . GLY A 1 192 ? 14.279 -0.484 9.101 1.00 94.44 192 GLY A C 1
ATOM 1465 O O . GLY A 1 192 ? 14.739 0.451 8.454 1.00 94.44 192 GLY A O 1
ATOM 1466 N N . GLY A 1 193 ? 14.863 -1.677 9.158 1.00 92.94 193 GLY A N 1
ATOM 1467 C CA . GLY A 1 193 ? 16.061 -2.031 8.403 1.00 92.94 193 GLY A CA 1
ATOM 1468 C C . GLY A 1 193 ? 16.220 -3.543 8.288 1.00 92.94 193 GLY A C 1
ATOM 1469 O O . GLY A 1 193 ? 15.687 -4.285 9.113 1.00 92.94 193 GLY A O 1
ATOM 1470 N N . ARG A 1 194 ? 16.918 -4.007 7.242 1.00 83.88 194 ARG A N 1
ATOM 1471 C CA . ARG A 1 194 ? 17.146 -5.447 6.962 1.00 83.88 194 ARG A CA 1
ATOM 1472 C C . ARG A 1 194 ? 15.856 -6.291 6.986 1.00 83.88 194 ARG A C 1
ATOM 1474 O O . ARG A 1 194 ? 15.823 -7.380 7.550 1.00 83.88 194 ARG A O 1
ATOM 1481 N N . GLY A 1 195 ? 14.772 -5.752 6.422 1.00 78.69 195 GLY A N 1
ATOM 1482 C CA . GLY A 1 195 ? 13.463 -6.418 6.360 1.00 78.69 195 GLY A CA 1
ATOM 1483 C C . GLY A 1 195 ? 12.667 -6.439 7.671 1.00 78.69 195 GLY A C 1
ATOM 1484 O O . GLY A 1 195 ? 11.583 -7.012 7.707 1.00 78.69 195 GLY A O 1
ATOM 1485 N N . GLN A 1 196 ? 13.155 -5.811 8.744 1.00 86.31 196 GLN A N 1
ATOM 1486 C CA . GLN A 1 196 ? 12.443 -5.734 10.021 1.00 86.31 196 GLN A CA 1
ATOM 1487 C C . GLN A 1 196 ? 11.859 -4.347 10.266 1.00 86.31 196 GLN A C 1
ATOM 1489 O O . GLN A 1 196 ? 12.453 -3.346 9.869 1.00 86.31 196 GLN A O 1
ATOM 1494 N N . VAL A 1 197 ? 10.718 -4.298 10.957 1.00 90.75 197 VAL A N 1
ATOM 1495 C CA . VAL A 1 197 ? 10.145 -3.068 11.520 1.00 90.75 197 VAL A CA 1
ATOM 1496 C C . VAL A 1 197 ? 10.743 -2.833 12.907 1.00 90.75 197 VAL A C 1
ATOM 1498 O O . VAL A 1 197 ? 10.699 -3.726 13.754 1.00 90.75 197 VAL A O 1
ATOM 1501 N N . ASN A 1 198 ? 11.261 -1.628 13.135 1.00 93.44 198 ASN A N 1
ATOM 1502 C CA . ASN A 1 198 ? 11.905 -1.221 14.385 1.00 93.44 198 ASN A CA 1
ATOM 1503 C C . ASN A 1 198 ? 11.124 -0.128 15.122 1.00 93.44 198 ASN A C 1
ATOM 1505 O O . ASN A 1 198 ? 11.249 -0.003 16.336 1.00 93.44 198 ASN A O 1
ATOM 1509 N N . GLN A 1 199 ? 10.338 0.676 14.405 1.00 94.62 199 GLN A N 1
ATOM 1510 C CA . GLN A 1 199 ? 9.494 1.716 14.988 1.00 94.62 199 GLN A CA 1
ATOM 1511 C C . GLN A 1 199 ? 8.138 1.735 14.295 1.00 94.62 199 GLN A C 1
ATOM 1513 O O . GLN A 1 199 ? 8.065 1.557 13.076 1.00 94.62 199 GLN A O 1
ATOM 1518 N N . LEU A 1 200 ? 7.090 1.975 15.074 1.00 95.56 200 LEU A N 1
ATOM 1519 C CA . LEU A 1 200 ? 5.718 2.151 14.619 1.00 95.56 200 LEU A CA 1
ATOM 1520 C C . LEU A 1 200 ? 5.117 3.371 15.312 1.00 95.56 200 LEU A C 1
ATOM 1522 O O . LEU A 1 200 ? 5.250 3.516 16.522 1.00 95.56 200 LEU A O 1
ATOM 1526 N N . GLY A 1 201 ? 4.444 4.215 14.544 1.00 96.06 201 GLY A N 1
ATOM 1527 C CA . GLY A 1 201 ? 3.614 5.302 15.044 1.00 96.06 201 GLY A CA 1
ATOM 1528 C C . GLY A 1 201 ? 2.205 5.166 14.484 1.00 96.06 201 GLY A C 1
ATOM 1529 O O . GLY A 1 201 ? 2.033 4.800 13.317 1.00 96.06 201 GLY A O 1
ATOM 1530 N N . LEU A 1 202 ? 1.210 5.445 15.312 1.00 95.31 202 LEU A N 1
ATOM 1531 C CA . LEU A 1 202 ? -0.199 5.466 14.958 1.00 95.31 202 LEU A CA 1
ATOM 1532 C C . LEU A 1 202 ? -0.835 6.697 15.590 1.00 95.31 202 LEU A C 1
ATOM 1534 O O . LEU A 1 202 ? -0.871 6.805 16.808 1.00 95.31 202 LEU A O 1
ATOM 1538 N N . ASP A 1 203 ? -1.421 7.543 14.760 1.00 96.62 203 ASP A N 1
ATOM 1539 C CA . ASP A 1 203 ? -2.313 8.617 15.168 1.00 96.62 203 ASP A CA 1
ATOM 1540 C C . ASP A 1 203 ? -3.680 8.351 14.553 1.00 96.62 203 ASP A C 1
ATOM 1542 O O . ASP A 1 203 ? -3.794 8.000 13.377 1.00 96.62 203 ASP A O 1
ATOM 1546 N N . SER A 1 204 ? -4.747 8.498 15.324 1.00 94.69 204 SER A N 1
ATOM 1547 C CA . SER A 1 204 ? -6.096 8.329 14.802 1.00 94.69 204 SER A CA 1
ATOM 1548 C C . SER A 1 204 ? -7.075 9.286 15.451 1.00 94.69 204 SER A C 1
ATOM 1550 O O . SER A 1 204 ? -7.069 9.482 16.663 1.00 94.69 204 SER A O 1
ATOM 1552 N N . ARG A 1 205 ? -7.946 9.860 14.623 1.00 96.94 205 ARG A N 1
ATOM 1553 C CA . ARG A 1 205 ? -9.051 10.719 15.040 1.00 96.94 205 ARG A CA 1
ATOM 1554 C C . ARG A 1 205 ? -10.354 10.090 14.594 1.00 96.94 205 ARG A C 1
ATOM 1556 O O . ARG A 1 205 ? -10.616 9.983 13.398 1.00 96.94 205 ARG A O 1
ATOM 1563 N N . TRP A 1 206 ? -11.179 9.722 15.557 1.00 93.88 206 TRP A N 1
ATOM 1564 C CA . TRP A 1 206 ? -12.470 9.076 15.382 1.00 93.88 206 TRP A CA 1
ATOM 1565 C C . TRP A 1 206 ? -13.585 10.102 15.543 1.00 93.88 206 TRP A C 1
ATOM 1567 O O . TRP A 1 206 ? -13.542 10.937 16.445 1.00 93.88 206 TRP A O 1
ATOM 1577 N N . ARG A 1 207 ? -14.587 10.043 14.664 1.00 95.69 207 ARG A N 1
ATOM 1578 C CA . ARG A 1 207 ? -15.738 10.952 14.643 1.00 95.69 207 ARG A CA 1
ATOM 1579 C C . ARG A 1 207 ? -17.027 10.177 14.419 1.00 95.69 207 ARG A C 1
ATOM 1581 O O . ARG A 1 207 ? -17.098 9.335 13.517 1.00 95.69 207 ARG A O 1
ATOM 1588 N N . GLY A 1 208 ? -18.047 10.504 15.207 1.00 92.94 208 GLY A N 1
ATOM 1589 C CA . GLY A 1 208 ? -19.380 9.908 15.100 1.00 92.94 208 GLY A CA 1
ATOM 1590 C C . GLY A 1 208 ? -19.376 8.392 15.274 1.00 92.94 208 GLY A C 1
ATOM 1591 O O . GLY A 1 208 ? -20.084 7.678 14.566 1.00 92.94 208 GLY A O 1
ATOM 1592 N N . TRP A 1 209 ? -18.506 7.893 16.150 1.00 89.75 209 TRP A N 1
ATOM 1593 C CA . TRP A 1 209 ? -18.396 6.478 16.446 1.00 89.75 209 TRP A CA 1
ATOM 1594 C C . TRP A 1 209 ? -19.634 6.004 17.200 1.00 89.75 209 TRP A C 1
ATOM 1596 O O . TRP A 1 209 ? -19.940 6.497 18.284 1.00 89.75 209 TRP A O 1
ATOM 1606 N N . THR A 1 210 ? -20.311 5.014 16.626 1.00 91.25 210 THR A N 1
ATOM 1607 C CA . THR A 1 210 ? -21.433 4.332 17.268 1.00 91.25 210 THR A CA 1
ATOM 1608 C C . THR A 1 210 ? -21.197 2.834 17.218 1.00 91.25 210 THR A C 1
ATOM 1610 O O . THR A 1 210 ? -20.737 2.288 16.205 1.00 91.25 210 THR A O 1
ATOM 1613 N N . GLY A 1 211 ? -21.514 2.148 18.308 1.00 89.50 211 GLY A N 1
ATOM 1614 C CA . GLY A 1 211 ? -21.483 0.697 18.346 1.00 89.50 211 GLY A CA 1
ATOM 1615 C C . GLY A 1 211 ? -21.730 0.140 19.733 1.00 89.50 211 GLY A C 1
ATOM 1616 O O . GLY A 1 211 ? -22.215 0.836 20.622 1.00 89.50 211 GLY A O 1
ATOM 1617 N N . GLN A 1 212 ? -21.377 -1.125 19.901 1.00 89.88 212 GLN A N 1
ATOM 1618 C CA . GLN A 1 212 ? -21.564 -1.819 21.163 1.00 89.88 212 GLN A CA 1
ATOM 1619 C C . GLN A 1 212 ? -20.465 -2.846 21.397 1.00 89.88 212 GLN A C 1
ATOM 1621 O O . GLN A 1 212 ? -19.883 -3.397 20.451 1.00 89.88 212 GLN A O 1
ATOM 1626 N N . ASN A 1 213 ? -20.206 -3.131 22.668 1.00 89.00 213 ASN A N 1
ATOM 1627 C CA . ASN A 1 213 ? -19.401 -4.283 23.025 1.00 89.00 213 ASN A CA 1
ATOM 1628 C C . ASN A 1 213 ? -20.155 -5.588 22.720 1.00 89.00 213 ASN A C 1
ATOM 1630 O O . ASN A 1 213 ? -21.378 -5.624 22.578 1.00 89.00 213 ASN A O 1
ATOM 1634 N N . THR A 1 214 ? -19.424 -6.693 22.609 1.00 83.19 214 THR A N 1
ATOM 1635 C CA . THR A 1 214 ? -20.016 -7.996 22.253 1.00 83.19 214 THR A CA 1
ATOM 1636 C C . THR A 1 214 ? -20.995 -8.539 23.292 1.00 83.19 214 THR A C 1
ATOM 1638 O O . THR A 1 214 ? -21.850 -9.345 22.941 1.00 83.19 214 THR A O 1
ATOM 1641 N N . GLY A 1 215 ? -20.886 -8.103 24.549 1.00 81.19 215 GLY A N 1
ATOM 1642 C CA . GLY A 1 215 ? -21.808 -8.472 25.625 1.00 81.19 215 GLY A CA 1
ATOM 1643 C C . GLY A 1 215 ? -23.075 -7.615 25.700 1.00 81.19 215 GLY A C 1
ATOM 1644 O O . GLY A 1 215 ? -23.917 -7.885 26.548 1.00 81.19 215 GLY A O 1
ATOM 1645 N N . GLY A 1 216 ? -23.202 -6.570 24.874 1.00 81.25 216 GLY A N 1
ATOM 1646 C CA . GLY A 1 216 ? -24.336 -5.638 24.894 1.00 81.25 216 GLY A CA 1
ATOM 1647 C C . GLY A 1 216 ? -24.437 -4.765 26.151 1.00 81.25 216 GLY A C 1
ATOM 1648 O O . GLY A 1 216 ? -25.394 -4.014 26.292 1.00 81.25 216 GLY A O 1
ATOM 1649 N N . SER A 1 217 ? -23.467 -4.844 27.066 1.00 86.25 217 SER A N 1
ATOM 1650 C CA . SER A 1 217 ? -23.461 -4.077 28.316 1.00 86.25 217 SER A CA 1
ATOM 1651 C C . SER A 1 217 ? -22.959 -2.644 28.151 1.00 86.25 217 SER A C 1
ATOM 1653 O O . SER A 1 217 ? -23.171 -1.820 29.035 1.00 86.25 217 SER A O 1
ATOM 1655 N N . ILE A 1 218 ? -22.281 -2.343 27.041 1.00 84.00 218 ILE A N 1
ATOM 1656 C CA . ILE A 1 218 ? -21.770 -1.011 26.724 1.00 84.00 218 ILE A CA 1
ATOM 1657 C C . ILE A 1 218 ? -22.192 -0.671 25.301 1.00 84.00 218 ILE A C 1
ATOM 1659 O O . ILE A 1 218 ? -21.777 -1.343 24.354 1.00 84.00 218 ILE A O 1
ATOM 1663 N N . ALA A 1 219 ? -22.964 0.402 25.169 1.00 87.31 219 ALA A N 1
ATOM 1664 C CA . ALA A 1 219 ? -23.253 1.063 23.907 1.00 87.31 219 ALA A CA 1
ATOM 1665 C C . ALA A 1 219 ? -22.587 2.441 23.914 1.00 87.31 219 ALA A C 1
ATOM 1667 O O . ALA A 1 219 ? -22.629 3.151 24.919 1.00 87.31 219 ALA A O 1
ATOM 1668 N N . ALA A 1 220 ? -21.959 2.805 22.801 1.00 87.62 220 ALA A N 1
ATOM 1669 C CA . ALA A 1 220 ? -21.449 4.149 22.587 1.00 87.62 220 ALA A CA 1
ATOM 1670 C C . ALA A 1 220 ? -22.189 4.767 21.405 1.00 87.62 220 ALA A C 1
ATOM 1672 O O . ALA A 1 220 ? -22.365 4.112 20.374 1.00 87.62 220 ALA A O 1
ATOM 1673 N N . GLU A 1 221 ? -22.589 6.026 21.547 1.00 90.38 221 GLU A N 1
ATOM 1674 C CA . GLU A 1 221 ? -23.331 6.762 20.529 1.00 90.38 221 GLU A CA 1
ATOM 1675 C C . GLU A 1 221 ? -22.620 8.070 20.202 1.00 90.38 221 GLU A C 1
ATOM 1677 O O . GLU A 1 221 ? -22.323 8.868 21.090 1.00 90.38 221 GLU A O 1
ATOM 1682 N N . ASN A 1 222 ? -22.352 8.285 18.911 1.00 92.19 222 ASN A N 1
ATOM 1683 C CA . ASN A 1 222 ? -21.779 9.519 18.375 1.00 92.19 222 ASN A CA 1
ATOM 1684 C C . ASN A 1 222 ? -20.492 9.993 19.086 1.00 92.19 222 ASN A C 1
ATOM 1686 O O . ASN A 1 222 ? -20.239 11.189 19.244 1.00 92.19 222 ASN A O 1
ATOM 1690 N N . VAL A 1 223 ? -19.655 9.052 19.512 1.00 90.75 223 VAL A N 1
ATOM 1691 C CA . VAL A 1 223 ? -18.430 9.348 20.252 1.00 90.75 223 VAL A CA 1
ATOM 1692 C C . VAL A 1 223 ? -17.342 9.853 19.306 1.00 90.75 223 VAL A C 1
ATOM 1694 O O . VAL A 1 223 ? -17.193 9.388 18.173 1.00 90.75 223 VAL A O 1
ATOM 1697 N N . SER A 1 224 ? -16.559 10.815 19.785 1.00 94.19 224 SER A N 1
ATOM 1698 C CA . SER A 1 224 ? -15.323 11.249 19.136 1.00 94.19 224 SER A CA 1
ATOM 1699 C C . SER A 1 224 ? -14.150 10.963 20.061 1.00 94.19 224 SER A C 1
ATOM 1701 O O . SER A 1 224 ? -14.271 11.106 21.275 1.00 94.19 224 SER A O 1
ATOM 1703 N N . ALA A 1 225 ? -13.036 10.523 19.490 1.00 91.31 225 ALA A N 1
ATOM 1704 C CA . ALA A 1 225 ? -11.852 10.146 20.248 1.00 91.31 225 ALA A CA 1
ATOM 1705 C C . ALA A 1 225 ? -10.595 10.423 19.432 1.00 91.31 225 ALA A C 1
ATOM 1707 O O . ALA A 1 225 ? -10.598 10.294 18.206 1.00 91.31 225 ALA A O 1
ATOM 1708 N N . GLU A 1 226 ? -9.513 10.757 20.118 1.00 94.25 226 GLU A N 1
ATOM 1709 C CA . GLU A 1 226 ? -8.182 10.830 19.532 1.00 94.25 226 GLU A CA 1
ATOM 1710 C C . GLU A 1 226 ? -7.291 9.812 20.234 1.00 94.25 226 GLU A C 1
ATOM 1712 O O . GLU A 1 226 ? -7.382 9.614 21.444 1.00 94.25 226 GLU A O 1
ATOM 1717 N N . PHE A 1 227 ? -6.474 9.117 19.454 1.00 91.25 227 PHE A N 1
ATOM 1718 C CA . PHE A 1 227 ? -5.555 8.108 19.953 1.00 91.25 227 PHE A CA 1
ATOM 1719 C C . PHE A 1 227 ? -4.219 8.275 19.250 1.00 91.25 227 PHE A C 1
ATOM 1721 O O . PHE A 1 227 ? -4.179 8.263 18.019 1.00 91.25 227 PHE A O 1
ATOM 1728 N N . SER A 1 228 ? -3.154 8.396 20.035 1.00 94.25 228 SER A N 1
ATOM 1729 C CA . SER A 1 228 ? -1.778 8.393 19.554 1.00 94.25 228 SER A CA 1
ATOM 1730 C C . SER A 1 228 ? -0.995 7.294 20.260 1.00 94.25 228 SER A C 1
ATOM 1732 O O . SER A 1 228 ? -1.210 7.012 21.440 1.00 94.25 228 SER A O 1
ATOM 1734 N N . MET A 1 229 ? -0.120 6.631 19.516 1.00 93.31 229 MET A N 1
ATOM 1735 C CA . MET A 1 229 ? 0.671 5.510 19.991 1.00 93.31 229 MET A CA 1
ATOM 1736 C C . MET A 1 229 ? 1.989 5.454 19.243 1.00 93.31 229 MET A C 1
ATOM 1738 O O . MET A 1 229 ? 2.014 5.370 18.016 1.00 93.31 229 MET A O 1
ATOM 1742 N N . ASN A 1 230 ? 3.076 5.375 20.001 1.00 94.00 230 ASN A N 1
ATOM 1743 C CA . ASN A 1 230 ? 4.405 5.123 19.474 1.00 94.00 230 ASN A CA 1
ATOM 1744 C C . ASN A 1 230 ? 4.954 3.831 20.078 1.00 94.00 230 ASN A C 1
ATOM 1746 O O . ASN A 1 230 ? 4.777 3.546 21.262 1.0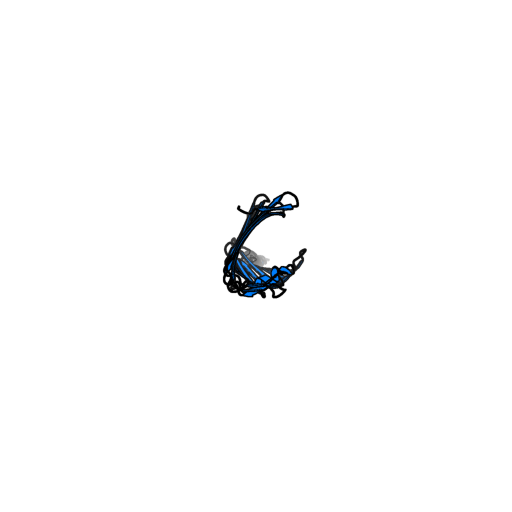0 94.00 230 ASN A O 1
ATOM 1750 N N . ALA A 1 231 ? 5.609 3.023 19.254 1.00 93.00 231 ALA A N 1
ATOM 1751 C CA . ALA A 1 231 ? 6.216 1.773 19.669 1.00 93.00 231 ALA A CA 1
ATOM 1752 C C . ALA A 1 231 ? 7.609 1.644 19.065 1.00 93.00 231 ALA A C 1
ATOM 1754 O O . ALA A 1 231 ? 7.805 1.838 17.862 1.00 93.00 231 ALA A O 1
ATOM 1755 N N . VAL A 1 232 ? 8.573 1.267 19.899 1.00 92.31 232 VAL A N 1
ATOM 1756 C CA . VAL A 1 232 ? 9.951 0.999 19.487 1.00 92.31 232 VAL A CA 1
ATOM 1757 C C . VAL A 1 232 ? 10.290 -0.438 19.840 1.00 92.31 232 VAL A C 1
ATOM 1759 O O . VAL A 1 232 ? 10.019 -0.913 20.943 1.00 92.31 232 VAL A O 1
ATOM 1762 N N . LYS A 1 233 ? 10.878 -1.154 18.890 1.00 88.75 233 LYS A N 1
ATOM 1763 C CA . LYS A 1 233 ? 11.325 -2.523 19.096 1.00 88.75 233 LYS A CA 1
ATOM 1764 C C . LYS A 1 233 ? 12.724 -2.514 19.711 1.00 88.75 233 LYS A C 1
ATOM 1766 O O . LYS A 1 233 ? 13.672 -2.028 19.097 1.00 88.75 233 LYS A O 1
ATOM 1771 N N . HIS A 1 234 ? 12.855 -3.095 20.898 1.00 82.56 234 HIS A N 1
ATOM 1772 C CA . HIS A 1 234 ? 14.132 -3.360 21.555 1.00 82.56 234 HIS A CA 1
ATOM 1773 C C . HIS A 1 234 ? 14.362 -4.875 21.589 1.00 82.56 234 HIS A C 1
ATOM 1775 O O . HIS A 1 234 ? 13.615 -5.621 22.223 1.00 82.56 234 HIS A O 1
ATOM 1781 N N . ALA A 1 235 ? 15.390 -5.345 20.874 1.00 78.31 235 ALA A N 1
ATOM 1782 C CA . ALA A 1 235 ? 15.638 -6.770 20.640 1.00 78.31 235 ALA A CA 1
ATOM 1783 C C . ALA A 1 235 ? 14.399 -7.493 20.055 1.00 78.31 235 ALA A C 1
ATOM 1785 O O . ALA A 1 235 ? 14.001 -7.214 18.922 1.00 78.31 235 ALA A O 1
ATOM 1786 N N . ALA A 1 236 ? 13.791 -8.417 20.805 1.00 76.56 236 ALA A N 1
ATOM 1787 C CA . ALA A 1 236 ? 12.598 -9.165 20.396 1.00 76.56 236 ALA A CA 1
ATOM 1788 C C . ALA A 1 236 ? 11.278 -8.598 20.960 1.00 76.56 236 ALA A C 1
ATOM 1790 O O . ALA A 1 236 ? 10.215 -9.114 20.621 1.00 76.56 236 ALA A O 1
ATOM 1791 N N . ALA A 1 237 ? 11.325 -7.549 21.790 1.00 82.25 237 ALA A N 1
ATOM 1792 C CA . ALA A 1 237 ? 10.156 -6.995 22.470 1.00 82.25 237 ALA A CA 1
ATOM 1793 C C . ALA A 1 237 ? 9.803 -5.588 21.966 1.00 82.25 237 ALA A C 1
ATOM 1795 O O . ALA A 1 237 ? 10.673 -4.802 21.587 1.00 82.25 237 ALA A O 1
ATOM 1796 N N . TRP A 1 238 ? 8.510 -5.266 21.977 1.00 84.94 238 TRP A N 1
ATOM 1797 C CA . TRP A 1 238 ? 8.008 -3.920 21.708 1.00 84.94 238 TRP A CA 1
ATOM 1798 C C . TRP A 1 238 ? 7.864 -3.152 23.018 1.00 84.94 238 TRP A C 1
ATOM 1800 O O . TRP A 1 238 ? 7.199 -3.624 23.938 1.00 84.94 238 TRP A O 1
ATOM 1810 N N . ALA A 1 239 ? 8.468 -1.969 23.084 1.00 85.19 239 ALA A N 1
ATOM 1811 C CA . ALA A 1 239 ? 8.241 -1.002 24.145 1.00 85.19 239 ALA A CA 1
ATOM 1812 C C . ALA A 1 239 ? 7.283 0.077 23.633 1.00 85.19 239 ALA A C 1
ATOM 1814 O O . ALA A 1 239 ? 7.559 0.743 22.630 1.00 85.19 239 ALA A O 1
ATOM 1815 N N . TRP A 1 240 ? 6.153 0.227 24.317 1.00 83.25 240 TRP A N 1
ATOM 1816 C CA . TRP A 1 240 ? 5.201 1.302 24.062 1.00 83.25 240 TRP A CA 1
ATOM 1817 C C . TRP A 1 240 ? 5.707 2.587 24.704 1.00 83.25 240 TRP A C 1
ATOM 1819 O O . TRP A 1 240 ? 6.151 2.580 25.851 1.00 83.25 240 TRP A O 1
ATOM 1829 N N . GLN A 1 241 ? 5.621 3.682 23.965 1.00 77.00 241 GLN A N 1
ATOM 1830 C CA . GLN A 1 241 ? 5.872 5.016 24.479 1.00 77.00 241 GLN A CA 1
ATOM 1831 C C . GLN A 1 241 ? 4.517 5.700 24.626 1.00 77.00 241 GLN A C 1
ATOM 1833 O O . GLN A 1 241 ? 3.865 6.017 23.632 1.00 77.00 241 GLN A O 1
ATOM 1838 N N . SER A 1 242 ? 4.075 5.872 25.868 1.00 61.31 242 SER A N 1
ATOM 1839 C CA . SER A 1 242 ? 3.023 6.829 26.193 1.00 61.31 242 SER A CA 1
ATOM 1840 C C . SER A 1 242 ? 3.685 8.180 26.431 1.00 61.31 242 SER A C 1
ATOM 1842 O O . SER A 1 242 ? 4.609 8.265 27.243 1.00 61.31 242 SER A O 1
ATOM 1844 N N . GLU A 1 243 ? 3.233 9.222 25.739 1.00 55.09 243 GLU A N 1
ATOM 1845 C CA . GLU A 1 243 ? 3.469 10.581 26.225 1.00 55.09 243 GLU A CA 1
ATOM 1846 C C . GLU A 1 243 ? 2.743 10.713 27.574 1.00 55.09 243 GLU A C 1
ATOM 1848 O O . GLU A 1 243 ? 1.606 10.252 27.713 1.00 55.09 243 GLU A O 1
ATOM 1853 N N . ALA A 1 244 ? 3.465 11.201 28.585 1.00 36.56 244 ALA A N 1
ATOM 1854 C CA . ALA A 1 244 ? 2.946 11.445 29.929 1.00 36.56 244 ALA A CA 1
ATOM 1855 C C . ALA A 1 244 ? 2.167 12.763 29.981 1.00 36.56 244 ALA A C 1
ATOM 1857 O O . ALA A 1 244 ? 2.583 13.708 29.272 1.00 36.56 244 ALA A O 1
#

Radius of gyration: 29.84 Å; chains: 1; bounding box: 59×29×119 Å

Sequence (244 aa):
MSFPVEALRLARFRQAFALAGLMLLSPAGRALDHVSLAIGGILGEQWQLENARLTVERFAEPSQQLVLSIAKIKLPQAFGELSLVNIACPEFNWGDAVLSCRNGTVQLKSERWQSPPAVFSFRITGDTGDFKLEQAGFAGGQLSLTAQAHGGVWQARANGKNIQAKALQKLVKPKAYQFSQGRLDIGLSAKGGRGQVNQLGLDSRWRGWTGQNTGGSIAAENVSAEFSMNAVKHAAAWAWQSEA

Secondary structure (DSSP, 8-state):
----THHHHHHHHHHHHHHHHHHHT--------EEEEEEEEEE-SS-EEEEEEEEEESTTSSSEEEEEEEEEEEPPTTT-EEEEEEEEEEEEEEETTEEEEEEEEEEEESSS-B-SPEEEEEEEETTEEEEEEEEEEETTEEEEEEEEEETTEEEEEEEEEEEEHHHHHHHH--SSEEEEEEEEEEEEEEEEETTEEEEEEEEEEEEEEEEEETTSS-EEEEEEEEEEEEEEEETTEEEEE---

Foldseek 3Di:
DDDDPVVVVVVVVVVVVVVVVVVVVDPPCPPCFKDKDFPAKDDDPFKIFGRWMWMWGRPVDQFIKIWIWTQKMGGHPLVGIKGIWIKIARGFGDDPQKGWGDWIWIQIDDPFQDADTWTKIKMDHPQWIWIWIFQGRGQNWGKIKIKITDPQKIKIKMWTFFHWPQSCCSNVVDQFWHWPTWTKIKIWMFIDGPPDTFKIKIKMWIFQTWTATPVNPDTDGGDIDIDIWIWGDDPPDIDIDDDD